Protein AF-K0TJL8-F1 (afdb_monomer_lite)

Structure (mmCIF, N/CA/C/O backbone):
data_AF-K0TJL8-F1
#
_entry.id   AF-K0TJL8-F1
#
loop_
_atom_site.group_PDB
_atom_site.id
_atom_site.type_symbol
_atom_site.label_atom_id
_atom_site.label_alt_id
_atom_site.label_comp_id
_atom_site.label_asym_id
_atom_site.label_entity_id
_atom_site.label_seq_id
_atom_site.pdbx_PDB_ins_code
_atom_site.Cartn_x
_atom_site.Cartn_y
_atom_site.Cartn_z
_atom_site.occupancy
_atom_site.B_iso_or_equiv
_atom_site.auth_seq_id
_atom_site.auth_comp_id
_atom_site.auth_asym_id
_atom_site.auth_atom_id
_atom_site.pdbx_PDB_model_num
ATOM 1 N N . MET A 1 1 ? -0.571 18.784 -0.085 1.00 26.06 1 MET A N 1
ATOM 2 C CA . MET A 1 1 ? -1.487 18.812 -1.242 1.00 26.06 1 MET A CA 1
ATOM 3 C C . MET A 1 1 ? -1.120 17.593 -2.085 1.00 26.06 1 MET A C 1
ATOM 5 O O . MET A 1 1 ? -0.001 17.581 -2.571 1.00 26.06 1 MET A O 1
ATOM 9 N N . LEU A 1 2 ? -1.950 16.537 -2.166 1.00 28.50 2 LEU A N 1
ATOM 10 C CA . LEU A 1 2 ? -1.526 15.251 -2.768 1.00 28.50 2 LEU A CA 1
ATOM 11 C C . LEU A 1 2 ? -1.841 13.982 -1.878 1.00 28.50 2 LEU A C 1
ATOM 13 O O . LEU A 1 2 ? -1.331 13.996 -0.770 1.00 28.50 2 LEU A O 1
ATOM 17 N N . SER A 1 3 ? -2.628 12.934 -2.185 1.00 27.84 3 SER A N 1
ATOM 18 C CA . SER A 1 3 ? -3.089 11.893 -1.216 1.00 27.84 3 SER A CA 1
ATOM 19 C C . SER A 1 3 ? -2.152 10.722 -1.210 1.00 27.84 3 SER A C 1
ATOM 21 O O . SER A 1 3 ? -2.031 10.076 -2.246 1.00 27.84 3 SER A O 1
ATOM 23 N N . LEU A 1 4 ? -1.598 10.445 -0.028 1.00 35.41 4 LEU A N 1
ATOM 24 C CA . LEU A 1 4 ? -0.792 9.297 0.408 1.00 35.41 4 LEU A CA 1
ATOM 25 C C . LEU A 1 4 ? 0.414 8.883 -0.452 1.00 35.41 4 LEU A C 1
ATOM 27 O O . LEU A 1 4 ? 1.429 8.489 0.099 1.00 35.41 4 LEU A O 1
ATOM 31 N N . LEU A 1 5 ? 0.342 9.003 -1.771 1.00 39.38 5 LEU A N 1
ATOM 32 C CA . LEU A 1 5 ? 1.359 8.581 -2.727 1.00 39.38 5 LEU A CA 1
ATOM 33 C C . LEU A 1 5 ? 1.789 9.682 -3.694 1.00 39.38 5 LEU A C 1
ATOM 35 O O . LEU A 1 5 ? 2.861 9.600 -4.271 1.00 39.38 5 LEU A O 1
ATOM 39 N N . THR A 1 6 ? 1.052 10.784 -3.806 1.00 31.72 6 THR A N 1
ATOM 40 C CA . THR A 1 6 ? 1.445 11.877 -4.711 1.00 31.72 6 THR A CA 1
ATOM 41 C C . THR A 1 6 ? 2.469 12.865 -4.109 1.00 31.72 6 THR A C 1
ATOM 43 O O . THR A 1 6 ? 2.651 13.947 -4.657 1.00 31.72 6 THR A O 1
ATOM 46 N N . CYS A 1 7 ? 3.114 12.565 -2.970 1.00 30.48 7 CYS A N 1
ATOM 47 C CA . CYS A 1 7 ? 3.904 13.556 -2.216 1.00 30.48 7 CYS A CA 1
ATOM 48 C C . CYS A 1 7 ? 5.398 13.236 -1.993 1.00 30.48 7 CYS A C 1
ATOM 50 O O . CYS A 1 7 ? 6.014 13.932 -1.191 1.00 30.48 7 CYS A O 1
ATOM 52 N N . PHE A 1 8 ? 6.014 12.267 -2.684 1.00 37.38 8 PHE A N 1
ATOM 53 C CA . PHE A 1 8 ? 7.429 11.931 -2.417 1.00 37.38 8 PHE A CA 1
ATOM 54 C C . PHE A 1 8 ? 8.467 12.201 -3.519 1.00 37.38 8 PHE A C 1
ATOM 56 O O . PHE A 1 8 ? 9.648 12.069 -3.226 1.00 37.38 8 PHE A O 1
ATOM 63 N N . TYR A 1 9 ? 8.118 12.683 -4.720 1.00 27.14 9 TYR A N 1
ATOM 64 C CA . TYR A 1 9 ? 9.137 12.875 -5.774 1.00 27.14 9 TYR A CA 1
ATOM 65 C C . TYR A 1 9 ? 8.929 14.126 -6.640 1.00 27.14 9 TYR A C 1
ATOM 67 O O . TYR A 1 9 ? 8.566 14.049 -7.809 1.00 27.14 9 TYR A O 1
ATOM 75 N N . CYS A 1 10 ? 9.176 15.323 -6.096 1.00 22.84 10 CYS A N 1
ATOM 76 C CA . CYS A 1 10 ? 9.314 16.508 -6.950 1.00 22.84 10 CYS A CA 1
ATOM 77 C C . CYS A 1 10 ? 10.320 17.526 -6.396 1.00 22.84 10 CYS A C 1
ATOM 79 O O . CYS A 1 10 ? 9.947 18.621 -5.980 1.00 22.84 10 CYS A O 1
ATOM 81 N N . ALA A 1 11 ? 11.610 17.171 -6.425 1.00 22.92 11 ALA A N 1
ATOM 82 C CA . ALA A 1 11 ? 12.711 18.134 -6.355 1.00 22.92 11 ALA A CA 1
ATOM 83 C C . ALA A 1 11 ? 14.026 17.581 -6.955 1.00 22.92 11 ALA A C 1
ATOM 85 O O . ALA A 1 11 ? 14.939 17.282 -6.198 1.00 22.92 11 ALA A O 1
ATOM 86 N N . ALA A 1 12 ? 14.140 17.473 -8.292 1.00 22.03 12 ALA A N 1
ATOM 87 C CA . ALA A 1 12 ? 15.389 17.725 -9.051 1.00 22.03 12 ALA A CA 1
ATOM 88 C C . ALA A 1 12 ? 15.242 17.529 -10.589 1.00 22.03 12 ALA A C 1
ATOM 90 O O . ALA A 1 12 ? 15.310 16.426 -11.107 1.00 22.03 12 ALA A O 1
ATOM 91 N N . THR A 1 13 ? 15.117 18.659 -11.304 1.00 24.25 13 THR A N 1
ATOM 92 C CA . THR A 1 13 ? 15.698 19.005 -12.636 1.00 24.25 13 THR A CA 1
ATOM 93 C C . THR A 1 13 ? 15.331 18.287 -13.969 1.00 24.25 13 THR A C 1
ATOM 95 O O . THR A 1 13 ? 15.854 17.229 -14.270 1.00 24.25 13 THR A O 1
ATOM 98 N N . ARG A 1 14 ? 14.569 19.034 -14.809 1.00 22.25 14 ARG A N 1
ATOM 99 C CA . ARG A 1 14 ? 14.578 19.346 -16.287 1.00 22.25 14 ARG A CA 1
ATOM 100 C C . ARG A 1 14 ? 14.849 18.294 -17.426 1.00 22.25 14 ARG A C 1
ATOM 102 O O . ARG A 1 14 ? 15.637 17.384 -17.238 1.00 22.25 14 ARG A O 1
ATOM 109 N N . PRO A 1 15 ? 14.266 18.489 -18.652 1.00 27.30 15 PRO A N 1
ATOM 110 C CA . PRO A 1 15 ? 14.104 17.492 -19.752 1.00 27.30 15 PRO A CA 1
ATOM 111 C C . PRO A 1 15 ? 15.075 17.714 -20.954 1.00 27.30 15 PRO A C 1
ATOM 113 O O . PRO A 1 15 ? 15.868 18.656 -20.879 1.00 27.30 15 PRO A O 1
ATOM 116 N N . PRO A 1 16 ? 14.905 17.104 -22.162 1.00 47.97 16 PRO A N 1
ATOM 117 C CA . PRO A 1 16 ? 14.586 15.722 -22.599 1.00 47.97 16 PRO A CA 1
ATOM 118 C C . PRO A 1 16 ? 15.678 15.152 -23.569 1.00 47.97 16 PRO A C 1
ATOM 120 O O . PRO A 1 16 ? 16.647 15.845 -23.867 1.00 47.97 16 PRO A O 1
ATOM 123 N N . THR A 1 17 ? 15.525 13.940 -24.139 1.00 24.17 17 THR A N 1
ATOM 124 C CA . THR A 1 17 ? 15.457 13.667 -25.612 1.00 24.17 17 THR A CA 1
ATOM 125 C C . THR A 1 17 ? 15.707 12.197 -26.011 1.00 24.17 17 THR A C 1
ATOM 127 O O . THR A 1 17 ? 16.629 11.552 -25.535 1.00 24.17 17 THR A O 1
ATOM 130 N N . SER A 1 18 ? 14.948 11.772 -27.034 1.00 22.97 18 SER A N 1
ATOM 131 C CA . SER A 1 18 ? 15.229 10.700 -28.009 1.00 22.97 18 SER A CA 1
ATOM 132 C C . SER A 1 18 ? 14.871 9.247 -27.664 1.00 22.97 18 SER A C 1
ATOM 134 O O . SER A 1 18 ? 15.664 8.485 -27.128 1.00 22.97 18 SER A O 1
ATOM 136 N N . THR A 1 19 ? 13.713 8.860 -28.202 1.00 35.38 19 THR A N 1
ATOM 137 C CA . THR A 1 19 ? 13.281 7.537 -28.673 1.00 35.38 19 THR A CA 1
ATOM 138 C C . THR A 1 19 ? 14.407 6.544 -28.971 1.00 35.38 19 THR A C 1
ATOM 140 O O . THR A 1 19 ? 15.220 6.789 -29.862 1.00 35.38 19 THR A O 1
ATOM 143 N N . THR A 1 20 ? 14.380 5.360 -28.354 1.00 23.12 20 THR A N 1
ATOM 144 C CA . THR A 1 20 ? 14.916 4.123 -28.951 1.00 23.12 20 THR A CA 1
ATOM 145 C C . THR A 1 20 ? 14.197 2.906 -28.363 1.00 23.12 20 THR A C 1
ATOM 147 O O . THR A 1 20 ? 14.301 2.634 -27.178 1.00 23.12 20 THR A O 1
ATOM 150 N N . CYS A 1 21 ? 13.493 2.139 -29.203 1.00 25.61 21 CYS A N 1
ATOM 151 C CA . CYS A 1 21 ? 12.959 0.826 -28.836 1.00 25.61 21 CYS A CA 1
ATOM 152 C C . CYS A 1 21 ? 14.089 -0.114 -28.388 1.00 25.61 21 CYS A C 1
ATOM 154 O O . CYS A 1 21 ? 15.027 -0.336 -29.158 1.00 25.61 21 CYS A O 1
ATOM 156 N N . ILE A 1 22 ? 13.978 -0.728 -27.204 1.00 25.25 22 ILE A N 1
ATOM 157 C CA . ILE A 1 22 ? 14.907 -1.776 -26.761 1.00 25.25 22 ILE A CA 1
ATOM 158 C C . ILE A 1 22 ? 14.141 -3.019 -26.297 1.00 25.25 22 ILE A C 1
ATOM 160 O O . ILE A 1 22 ? 13.261 -2.984 -25.445 1.00 25.25 22 ILE A O 1
ATOM 164 N N . THR A 1 23 ? 14.509 -4.144 -26.906 1.00 24.28 23 THR A N 1
ATOM 165 C CA . THR A 1 23 ? 14.067 -5.507 -26.610 1.00 24.28 23 THR A CA 1
ATOM 166 C C . THR A 1 23 ? 14.587 -5.973 -25.241 1.00 24.28 23 THR A C 1
ATOM 168 O O . THR A 1 23 ? 15.762 -5.788 -24.930 1.00 24.28 23 THR A O 1
ATOM 171 N N . VAL A 1 24 ? 13.736 -6.673 -24.480 1.00 27.64 24 VAL A N 1
ATOM 172 C CA . VAL A 1 24 ? 13.876 -7.161 -23.081 1.00 27.64 24 VAL A CA 1
ATOM 173 C C . VAL A 1 24 ? 15.120 -8.042 -22.788 1.00 27.64 24 VAL A C 1
ATOM 175 O O . VAL A 1 24 ? 15.349 -8.467 -21.663 1.00 27.64 24 VAL A O 1
ATOM 178 N N . SER A 1 25 ? 16.007 -8.297 -23.751 1.00 25.48 25 SER A N 1
ATOM 179 C CA . SER A 1 25 ? 17.193 -9.155 -23.569 1.00 25.48 25 SER A CA 1
ATOM 180 C C . SER A 1 25 ? 18.431 -8.456 -22.982 1.00 25.48 25 SER A C 1
ATOM 182 O O . SER A 1 25 ? 19.503 -9.060 -22.961 1.00 25.48 25 SER A O 1
ATOM 184 N N . ARG A 1 26 ? 18.334 -7.196 -22.531 1.00 29.25 26 ARG A N 1
ATOM 185 C CA . ARG A 1 26 ? 19.506 -6.398 -22.113 1.00 29.25 26 ARG A CA 1
ATOM 186 C C . ARG A 1 26 ? 19.634 -6.077 -20.626 1.00 29.25 26 ARG A C 1
ATOM 188 O O . ARG A 1 26 ? 20.678 -5.553 -20.261 1.00 29.25 26 ARG A O 1
ATOM 195 N N . VAL A 1 27 ? 18.677 -6.474 -19.784 1.00 37.91 27 VAL A N 1
ATOM 196 C CA . VAL A 1 27 ? 18.798 -6.313 -18.319 1.00 37.91 27 VAL A CA 1
ATOM 197 C C . VAL A 1 27 ? 19.994 -7.118 -17.774 1.00 37.91 27 VAL A C 1
ATOM 199 O O . VAL A 1 27 ? 20.662 -6.683 -16.848 1.00 37.91 27 VAL A O 1
ATOM 202 N N . PHE A 1 28 ? 20.378 -8.222 -18.434 1.00 38.50 28 PHE A N 1
ATOM 203 C CA . PHE A 1 28 ? 21.597 -8.979 -18.113 1.00 38.50 28 PHE A CA 1
ATOM 204 C C . PHE A 1 28 ? 22.303 -9.521 -19.374 1.00 38.50 28 PHE A C 1
ATOM 206 O O . PHE A 1 28 ? 22.291 -10.716 -19.665 1.00 38.50 28 PHE A O 1
ATOM 213 N N . GLY A 1 29 ? 22.942 -8.644 -20.157 1.00 25.53 29 GLY A N 1
ATOM 214 C CA . GLY A 1 29 ? 23.733 -9.019 -21.341 1.00 25.53 29 GLY A CA 1
ATOM 215 C C . GLY A 1 29 ? 25.213 -8.639 -21.223 1.00 25.53 29 GLY A C 1
ATOM 216 O O . GLY A 1 29 ? 25.561 -7.472 -21.363 1.00 25.53 29 GLY A O 1
ATOM 217 N N . ARG A 1 30 ? 26.087 -9.636 -21.006 1.00 41.84 30 ARG A N 1
ATOM 218 C CA . ARG A 1 30 ? 27.563 -9.549 -20.881 1.00 41.84 30 ARG A CA 1
ATOM 219 C C . ARG A 1 30 ? 28.225 -8.469 -21.766 1.00 41.84 30 ARG A C 1
ATOM 221 O O . ARG A 1 30 ? 28.364 -8.653 -22.974 1.00 41.84 30 ARG A O 1
ATOM 228 N N . GLY A 1 31 ? 28.770 -7.425 -21.136 1.00 28.05 31 GLY A N 1
ATOM 229 C CA . GLY A 1 31 ? 29.682 -6.438 -21.728 1.00 28.05 31 GLY A CA 1
ATOM 230 C C . GLY A 1 31 ? 30.922 -6.248 -20.847 1.00 28.05 31 GLY A C 1
ATOM 231 O O . GLY A 1 31 ? 30.816 -6.082 -19.639 1.00 28.05 31 GLY A O 1
ATOM 232 N N . ARG A 1 32 ? 32.114 -6.359 -21.440 1.00 36.69 32 ARG A N 1
ATOM 233 C CA . ARG A 1 32 ? 33.419 -6.444 -20.763 1.00 36.69 32 ARG A CA 1
ATOM 234 C C . ARG A 1 32 ? 33.824 -5.156 -20.024 1.00 36.69 32 ARG A C 1
ATOM 236 O O . ARG A 1 32 ? 33.793 -4.079 -20.601 1.00 36.69 32 ARG A O 1
ATOM 243 N N . ASN A 1 33 ? 34.362 -5.359 -18.818 1.00 39.44 33 ASN A N 1
ATOM 244 C CA . ASN A 1 33 ? 35.396 -4.585 -18.116 1.00 39.44 33 ASN A CA 1
ATOM 245 C C . ASN A 1 33 ? 35.264 -3.055 -18.072 1.00 39.44 33 ASN A C 1
ATOM 247 O O . ASN A 1 33 ? 35.920 -2.360 -18.842 1.00 39.44 33 ASN A O 1
ATOM 251 N N . ARG A 1 34 ? 34.612 -2.555 -17.017 1.00 31.22 34 ARG A N 1
ATOM 252 C CA . ARG A 1 34 ? 35.197 -1.589 -16.066 1.00 31.22 34 ARG A CA 1
ATOM 253 C C . ARG A 1 34 ? 34.553 -1.833 -14.703 1.00 31.22 34 ARG A C 1
ATOM 255 O O . ARG A 1 34 ? 33.351 -1.671 -14.548 1.00 31.22 34 ARG A O 1
ATOM 262 N N . ALA A 1 35 ? 35.354 -2.308 -13.754 1.00 28.06 35 ALA A N 1
ATOM 263 C CA . ALA A 1 35 ? 34.912 -2.579 -12.395 1.00 28.06 35 ALA A CA 1
ATOM 264 C C . ALA A 1 35 ? 34.489 -1.270 -11.704 1.00 28.06 35 ALA A C 1
ATOM 266 O O . ALA A 1 35 ? 35.297 -0.336 -11.684 1.00 28.06 35 ALA A O 1
ATOM 267 N N . PRO A 1 36 ? 33.287 -1.182 -11.111 1.00 31.91 36 PRO A N 1
ATOM 268 C CA . PRO A 1 36 ? 33.042 -0.196 -10.076 1.00 31.91 36 PRO A CA 1
ATOM 269 C C . PRO A 1 36 ? 33.802 -0.625 -8.816 1.00 31.91 36 PRO A C 1
ATOM 271 O O . PRO A 1 36 ? 33.860 -1.804 -8.455 1.00 31.91 36 PRO A O 1
ATOM 274 N N . ALA A 1 37 ? 34.458 0.342 -8.186 1.00 36.06 37 ALA A N 1
ATOM 275 C CA . ALA A 1 37 ? 35.228 0.139 -6.975 1.00 36.06 37 ALA A CA 1
ATOM 276 C C . ALA A 1 37 ? 34.316 -0.332 -5.831 1.00 36.06 37 ALA A C 1
ATOM 278 O O . ALA A 1 37 ? 33.361 0.346 -5.471 1.00 36.06 37 ALA A O 1
ATOM 279 N N . SER A 1 38 ? 34.649 -1.497 -5.270 1.00 43.31 38 SER A N 1
ATOM 280 C CA . SER A 1 38 ? 34.366 -1.905 -3.888 1.00 43.31 38 SER A CA 1
ATOM 281 C C . SER A 1 38 ? 32.984 -1.541 -3.319 1.00 43.31 38 SER A C 1
ATOM 283 O O . SER A 1 38 ? 32.889 -0.795 -2.349 1.00 43.31 38 SER A O 1
ATOM 285 N N . GLY A 1 39 ? 31.929 -2.152 -3.853 1.00 32.00 39 GLY A N 1
ATOM 286 C CA . GLY A 1 39 ? 30.696 -2.426 -3.116 1.00 32.00 39 GLY A CA 1
ATOM 287 C C . GLY A 1 39 ? 30.537 -3.939 -3.041 1.00 32.00 39 GLY A C 1
ATOM 288 O O . GLY A 1 39 ? 30.376 -4.595 -4.066 1.00 32.00 39 GLY A O 1
ATOM 289 N N . ARG A 1 40 ? 30.701 -4.528 -1.855 1.00 32.88 40 ARG A N 1
ATOM 290 C CA . ARG A 1 40 ? 30.494 -5.966 -1.649 1.00 32.88 40 ARG A CA 1
ATOM 291 C C . ARG A 1 40 ? 29.012 -6.267 -1.886 1.00 32.88 40 ARG A C 1
ATOM 293 O O . ARG A 1 40 ? 28.209 -5.940 -1.025 1.00 32.88 40 ARG A O 1
ATOM 300 N N . PHE A 1 41 ? 28.670 -6.927 -2.990 1.00 39.06 41 PHE A N 1
ATOM 301 C CA . PHE A 1 41 ? 27.431 -7.702 -3.078 1.00 39.06 41 PHE A CA 1
ATOM 302 C C . PHE A 1 41 ? 27.553 -8.834 -2.054 1.00 39.06 41 PHE A C 1
ATOM 304 O O . PHE A 1 41 ? 28.270 -9.816 -2.263 1.00 39.06 41 PHE A O 1
ATOM 311 N N . THR A 1 42 ? 27.005 -8.610 -0.863 1.00 40.38 42 THR A N 1
ATOM 312 C CA . THR A 1 42 ? 27.082 -9.553 0.249 1.00 40.38 42 THR A CA 1
ATOM 313 C C . THR A 1 42 ? 26.251 -10.796 -0.049 1.00 40.38 42 THR A C 1
ATOM 315 O O . THR A 1 42 ? 25.219 -10.730 -0.704 1.00 40.38 42 THR A O 1
ATOM 318 N N . ALA A 1 43 ? 26.769 -11.937 0.407 1.00 39.50 43 ALA A N 1
ATOM 319 C CA . ALA A 1 43 ? 26.250 -13.286 0.224 1.00 39.50 43 ALA A CA 1
ATOM 320 C C . ALA A 1 43 ? 24.720 -13.400 0.331 1.00 39.50 43 ALA A C 1
ATOM 322 O O . ALA A 1 43 ? 24.140 -12.755 1.199 1.00 39.50 43 ALA A O 1
ATOM 323 N N . ARG A 1 44 ? 24.127 -14.285 -0.496 1.00 45.19 44 ARG A N 1
ATOM 324 C CA . ARG A 1 44 ? 22.732 -14.772 -0.430 1.00 45.19 44 ARG A CA 1
ATOM 325 C C . ARG A 1 44 ? 22.191 -14.682 0.997 1.00 45.19 44 ARG A C 1
ATOM 327 O O . ARG A 1 44 ? 22.487 -15.543 1.830 1.00 45.19 44 ARG A O 1
ATOM 334 N N . ARG A 1 45 ? 21.442 -13.620 1.283 1.00 51.88 45 ARG A N 1
ATOM 335 C CA . ARG A 1 45 ? 20.765 -13.447 2.560 1.00 51.88 45 ARG A CA 1
ATOM 336 C C . ARG A 1 45 ? 19.575 -14.390 2.490 1.00 51.88 45 ARG A C 1
ATOM 338 O O . ARG A 1 45 ? 18.651 -14.172 1.725 1.00 51.88 45 ARG A O 1
ATOM 345 N N . GLN A 1 46 ? 19.671 -15.521 3.178 1.00 52.00 46 GLN A N 1
ATOM 346 C CA . GLN A 1 46 ? 18.587 -16.492 3.217 1.00 52.00 46 GLN A CA 1
ATOM 347 C C . GLN A 1 46 ? 17.510 -15.900 4.124 1.00 52.00 46 GLN A C 1
ATOM 349 O O . GLN A 1 46 ? 17.611 -15.980 5.351 1.00 52.00 46 GLN A O 1
ATOM 354 N N . TYR A 1 47 ? 16.542 -15.202 3.537 1.00 54.19 47 TYR A N 1
ATOM 355 C CA . TYR A 1 47 ? 15.416 -14.705 4.305 1.00 54.19 47 TYR A CA 1
ATOM 356 C C . TYR A 1 47 ? 14.595 -15.884 4.836 1.00 54.19 47 TYR A C 1
ATOM 358 O O . TYR A 1 47 ? 14.654 -17.004 4.322 1.00 54.19 47 TYR A O 1
ATOM 366 N N . ARG A 1 48 ? 13.909 -15.667 5.961 1.00 57.62 48 ARG A N 1
ATOM 367 C CA . ARG A 1 48 ? 13.161 -16.720 6.649 1.00 57.62 48 ARG A CA 1
ATOM 368 C C . ARG A 1 48 ? 12.052 -17.210 5.718 1.00 57.62 48 ARG A C 1
ATOM 370 O O . ARG A 1 48 ? 11.082 -16.486 5.530 1.00 57.62 48 ARG A O 1
ATOM 377 N N . LEU A 1 49 ? 12.192 -18.437 5.210 1.00 60.47 49 LEU A N 1
ATOM 378 C CA . LEU A 1 49 ? 11.141 -19.102 4.443 1.00 60.47 49 LEU A CA 1
ATOM 379 C C . LEU A 1 49 ? 9.846 -19.066 5.252 1.00 60.47 49 LEU A C 1
ATOM 381 O O . LEU A 1 49 ? 9.800 -19.553 6.391 1.00 60.47 49 LEU A O 1
ATOM 385 N N . LEU A 1 50 ? 8.811 -18.456 4.691 1.00 66.19 50 LEU A N 1
ATOM 386 C CA . LEU A 1 50 ? 7.497 -18.485 5.309 1.00 66.19 50 LEU A CA 1
ATOM 387 C C . LEU A 1 50 ? 6.921 -19.888 5.124 1.00 66.19 50 LEU A C 1
ATOM 389 O O . LEU A 1 50 ? 7.060 -20.508 4.077 1.00 66.19 50 LEU A O 1
ATOM 393 N N . SER A 1 51 ? 6.233 -20.409 6.139 1.00 76.31 51 SER A N 1
ATOM 394 C CA . SER A 1 51 ? 5.525 -21.691 6.019 1.00 76.31 51 SER A CA 1
ATOM 395 C C . SER A 1 51 ? 4.239 -21.601 5.188 1.00 76.31 51 SER A C 1
ATOM 397 O O . SER A 1 51 ? 3.517 -22.591 5.097 1.00 76.31 51 SER A O 1
ATOM 399 N N . LYS A 1 52 ? 3.933 -20.423 4.630 1.00 85.75 52 LYS A N 1
ATOM 400 C CA . LYS A 1 52 ? 2.706 -20.133 3.888 1.00 85.75 52 LYS A CA 1
ATOM 401 C C . LYS A 1 52 ? 2.926 -20.321 2.394 1.00 85.75 52 LYS A C 1
ATOM 403 O O . LYS A 1 52 ? 3.976 -19.977 1.864 1.00 85.75 52 LYS A O 1
ATOM 408 N N . THR A 1 53 ? 1.909 -20.833 1.724 1.00 90.75 53 THR A N 1
ATOM 409 C CA . THR A 1 53 ? 1.831 -20.900 0.265 1.00 90.75 53 THR A CA 1
ATOM 410 C C . THR A 1 53 ? 1.559 -19.522 -0.341 1.00 90.75 53 THR A C 1
ATOM 412 O O . THR A 1 53 ? 0.995 -18.647 0.317 1.00 90.75 53 THR A O 1
ATOM 415 N N . ASP A 1 54 ? 1.886 -19.341 -1.624 1.00 91.62 54 ASP A N 1
ATOM 416 C CA . ASP A 1 54 ? 1.570 -18.104 -2.355 1.00 91.62 54 ASP A CA 1
ATOM 417 C C . ASP A 1 54 ? 0.080 -17.745 -2.275 1.00 91.62 54 ASP A C 1
ATOM 419 O O . ASP A 1 54 ? -0.263 -16.580 -2.098 1.00 91.62 54 ASP A O 1
ATOM 423 N N . GLN A 1 55 ? -0.804 -18.749 -2.355 1.00 92.31 55 GLN A N 1
ATOM 424 C CA . GLN A 1 55 ? -2.250 -18.539 -2.283 1.00 92.31 55 GLN A CA 1
ATOM 425 C C . GLN A 1 55 ? -2.677 -17.998 -0.914 1.00 92.31 55 GLN A C 1
ATOM 427 O O . GLN A 1 55 ? -3.482 -17.077 -0.847 1.00 92.31 55 GLN A O 1
ATOM 432 N N . GLU A 1 56 ? -2.117 -18.524 0.180 1.00 93.88 56 GLU A N 1
ATOM 433 C CA . GLU A 1 56 ? -2.414 -18.019 1.527 1.00 93.88 56 GLU A CA 1
ATOM 434 C C . GLU A 1 56 ? -1.946 -16.568 1.696 1.00 93.88 56 GLU A C 1
ATOM 436 O O . GLU A 1 56 ? -2.640 -15.756 2.304 1.00 93.88 56 GLU A O 1
ATOM 441 N N . ILE A 1 57 ? -0.789 -16.218 1.130 1.00 94.44 57 ILE A N 1
ATOM 442 C CA . ILE A 1 57 ? -0.234 -14.859 1.188 1.00 94.44 57 ILE A CA 1
ATOM 443 C C . ILE A 1 57 ? -1.071 -13.887 0.349 1.00 94.44 57 ILE A C 1
ATOM 445 O O . ILE A 1 57 ? -1.319 -12.753 0.772 1.00 94.44 57 ILE A O 1
ATOM 449 N N . GLU A 1 58 ? -1.535 -14.324 -0.821 1.00 94.56 58 GLU A N 1
ATOM 450 C CA . GLU A 1 58 ? -2.458 -13.565 -1.660 1.00 94.56 58 GLU A CA 1
ATOM 451 C C . GLU A 1 58 ? -3.792 -13.321 -0.944 1.00 94.56 58 GLU A C 1
ATOM 453 O O . GLU A 1 58 ? -4.232 -12.172 -0.844 1.00 94.56 58 GLU A O 1
ATOM 458 N N . ASP A 1 59 ? -4.395 -14.369 -0.381 1.00 94.44 59 ASP A N 1
ATOM 459 C CA . ASP A 1 59 ? -5.670 -14.292 0.333 1.00 94.44 59 ASP A CA 1
ATOM 460 C C . ASP A 1 59 ? -5.571 -13.363 1.552 1.00 94.44 59 ASP A C 1
ATOM 462 O O . ASP A 1 59 ? -6.440 -12.512 1.763 1.00 94.44 59 ASP A O 1
ATOM 466 N N . GLU A 1 60 ? -4.486 -13.458 2.328 1.00 94.44 60 GLU A N 1
ATOM 467 C CA . GLU A 1 60 ? -4.227 -12.558 3.454 1.00 94.44 60 GLU A CA 1
ATOM 468 C C . GLU A 1 60 ? -4.034 -11.109 3.004 1.00 94.44 60 GLU A C 1
ATOM 470 O O . GLU A 1 60 ? -4.580 -10.192 3.623 1.00 94.44 60 GLU A O 1
ATOM 475 N N . SER A 1 61 ? -3.313 -10.888 1.904 1.00 94.44 61 SER A N 1
ATOM 476 C CA . SER A 1 61 ? -3.099 -9.551 1.343 1.00 94.44 61 SER A CA 1
ATOM 477 C C . SER A 1 61 ? -4.416 -8.934 0.865 1.00 94.44 61 SER A C 1
ATOM 479 O O . SER A 1 61 ? -4.722 -7.784 1.189 1.00 94.44 61 SER A O 1
ATOM 481 N N . LEU A 1 62 ? -5.252 -9.702 0.161 1.00 92.81 62 LEU A N 1
ATOM 482 C CA . LEU A 1 62 ? -6.578 -9.266 -0.284 1.00 92.81 62 LEU A CA 1
ATOM 483 C C . LEU A 1 62 ? -7.518 -8.990 0.891 1.00 92.81 62 LEU A C 1
ATOM 485 O O . LEU A 1 62 ? -8.258 -7.998 0.884 1.00 92.81 62 LEU A O 1
ATOM 489 N N . GLN A 1 63 ? -7.492 -9.847 1.909 1.00 93.38 63 GLN A N 1
ATOM 490 C CA . GLN A 1 63 ? -8.301 -9.688 3.108 1.00 93.38 63 GLN A CA 1
ATOM 491 C C . GLN A 1 63 ? -7.861 -8.461 3.917 1.00 93.38 63 GLN A C 1
ATOM 493 O O . GLN A 1 63 ? -8.717 -7.713 4.401 1.00 93.38 63 GLN A O 1
ATOM 498 N N . TRP A 1 64 ? -6.556 -8.192 3.996 1.00 94.44 64 TRP A N 1
ATOM 499 C CA . TRP A 1 64 ? -6.009 -6.976 4.591 1.00 94.44 64 TRP A CA 1
ATOM 500 C C . TRP A 1 64 ? -6.439 -5.723 3.815 1.00 94.44 64 TRP A C 1
ATOM 502 O O . TRP A 1 64 ? -6.983 -4.796 4.415 1.00 94.44 64 TRP A O 1
ATOM 512 N N . ILE A 1 65 ? -6.322 -5.710 2.480 1.00 90.88 65 ILE A N 1
ATOM 513 C CA . ILE A 1 65 ? -6.802 -4.593 1.641 1.00 90.88 65 ILE A CA 1
ATOM 514 C C . ILE A 1 65 ? -8.299 -4.343 1.882 1.00 90.88 65 ILE A C 1
ATOM 516 O O . ILE A 1 65 ? -8.738 -3.202 2.034 1.00 90.88 65 ILE A O 1
ATOM 520 N N . LYS A 1 66 ? -9.104 -5.406 1.955 1.00 90.75 66 LYS A N 1
ATOM 521 C CA . LYS A 1 66 ? -10.546 -5.308 2.205 1.00 90.75 66 LYS A CA 1
ATOM 522 C C . LYS A 1 66 ? -10.859 -4.741 3.592 1.0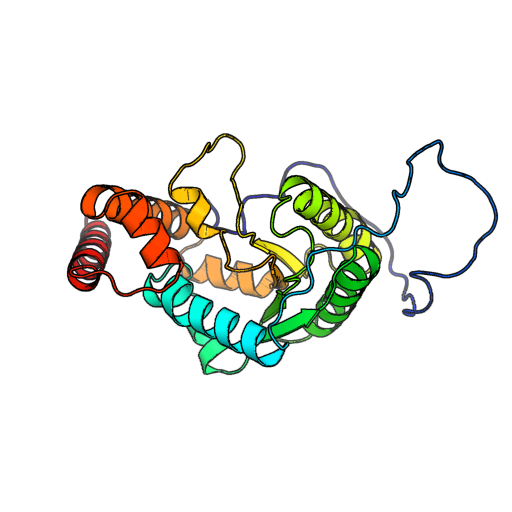0 90.75 66 LYS A C 1
ATOM 524 O O . LYS A 1 66 ? -11.667 -3.821 3.697 1.00 90.75 66 LYS A O 1
ATOM 529 N N . ASN A 1 67 ? -10.260 -5.290 4.644 1.00 90.75 67 ASN A N 1
ATOM 530 C CA . ASN A 1 67 ? -10.599 -4.929 6.020 1.00 90.75 67 ASN A CA 1
ATOM 531 C C . ASN A 1 67 ? -9.992 -3.595 6.444 1.00 90.75 67 ASN A C 1
ATOM 533 O O . ASN A 1 67 ? -10.629 -2.840 7.172 1.00 90.75 67 ASN A O 1
ATOM 537 N N . VAL A 1 68 ? -8.776 -3.308 5.987 1.00 90.31 68 VAL A N 1
ATOM 538 C CA . VAL A 1 68 ? -7.992 -2.179 6.479 1.00 90.31 68 VAL A CA 1
ATOM 539 C C . VAL A 1 68 ? -8.092 -1.010 5.516 1.00 90.31 68 VAL A C 1
ATOM 541 O O . VAL A 1 68 ? -8.650 0.030 5.859 1.00 90.31 68 VAL A O 1
ATOM 544 N N . VAL A 1 69 ? -7.627 -1.188 4.278 1.00 89.00 69 VAL A N 1
ATOM 545 C CA . VAL A 1 69 ? -7.588 -0.094 3.298 1.00 89.00 69 VAL A CA 1
ATOM 546 C C . VAL A 1 69 ? -9.000 0.364 2.931 1.00 89.00 69 VAL A C 1
ATOM 548 O O . VAL A 1 69 ? -9.293 1.558 2.986 1.00 89.00 69 VAL A O 1
ATOM 551 N N . ILE A 1 70 ? -9.890 -0.574 2.599 1.00 86.44 70 ILE A N 1
ATOM 552 C CA . ILE A 1 70 ? -11.280 -0.270 2.232 1.00 86.44 70 ILE A CA 1
ATOM 553 C C . ILE A 1 70 ? -12.146 -0.085 3.484 1.00 86.44 70 ILE A C 1
ATOM 555 O O . ILE A 1 70 ? -12.902 0.882 3.559 1.00 86.44 70 ILE A O 1
ATOM 559 N N . GLY A 1 71 ? -12.026 -0.962 4.486 1.00 87.38 71 GLY A N 1
ATOM 560 C CA . GLY A 1 71 ? -12.862 -0.917 5.693 1.00 87.38 71 GLY A CA 1
ATOM 561 C C . GLY A 1 71 ? -12.713 0.367 6.518 1.00 87.38 71 GLY A C 1
ATOM 562 O O . GLY A 1 71 ? -13.720 0.923 6.957 1.00 87.38 71 GLY A O 1
ATOM 563 N N . TYR A 1 72 ? -11.493 0.902 6.652 1.00 86.69 72 TYR A N 1
ATOM 564 C CA . TYR A 1 72 ? -11.237 2.207 7.287 1.00 86.69 72 TYR A CA 1
ATOM 565 C C . TYR A 1 72 ? -11.250 3.384 6.297 1.00 86.69 72 TYR A C 1
ATOM 567 O O . TYR A 1 72 ? -10.954 4.527 6.670 1.00 86.69 72 TYR A O 1
ATOM 575 N N . ASN A 1 73 ? -11.603 3.123 5.033 1.00 84.75 73 ASN A N 1
ATOM 576 C CA . ASN A 1 73 ? -11.621 4.096 3.943 1.00 84.75 73 ASN A CA 1
ATOM 577 C C . ASN A 1 73 ? -10.287 4.855 3.782 1.00 84.75 73 ASN A C 1
ATOM 579 O O . ASN A 1 73 ? -10.275 6.048 3.485 1.00 84.75 73 ASN A O 1
ATOM 583 N N . LEU A 1 74 ? -9.151 4.190 4.027 1.00 84.50 74 LEU A N 1
ATOM 584 C CA . LEU A 1 74 ? -7.821 4.807 3.923 1.00 84.50 74 LEU A CA 1
ATOM 585 C C . LEU A 1 74 ? -7.508 5.227 2.484 1.00 84.50 74 LEU A C 1
ATOM 587 O O . LEU A 1 74 ? -6.848 6.241 2.269 1.00 84.50 74 LEU A O 1
ATOM 591 N N . CYS A 1 75 ? -8.016 4.483 1.500 1.00 82.62 75 CYS A N 1
ATOM 592 C CA . CYS A 1 75 ? -7.950 4.867 0.097 1.00 82.62 75 CYS A CA 1
ATOM 593 C C . CYS A 1 75 ? -9.355 4.834 -0.527 1.00 82.62 75 CYS A C 1
ATOM 595 O O . CYS A 1 75 ? -9.897 3.743 -0.730 1.00 82.62 75 CYS A O 1
ATOM 597 N N . PRO A 1 76 ? -9.933 5.992 -0.905 1.00 72.75 76 PRO A N 1
ATOM 598 C CA . PRO A 1 76 ? -11.270 6.049 -1.505 1.00 72.75 76 PRO A CA 1
ATOM 599 C C . PRO A 1 76 ? -11.331 5.412 -2.905 1.00 72.75 76 PRO A C 1
ATOM 601 O O . PRO A 1 76 ? -12.411 5.190 -3.448 1.00 72.75 76 PRO A O 1
ATOM 604 N N . PHE A 1 77 ? -10.179 5.092 -3.500 1.00 78.75 77 PHE A N 1
ATOM 605 C CA . PHE A 1 77 ? -10.079 4.516 -4.841 1.00 78.75 77 PHE A CA 1
ATOM 606 C C . PHE A 1 77 ? -9.854 3.008 -4.847 1.00 78.75 77 PHE A C 1
ATOM 608 O O . PHE A 1 77 ? -9.933 2.405 -5.910 1.00 78.75 77 PHE A O 1
ATOM 615 N N . ALA A 1 78 ? -9.606 2.380 -3.694 1.00 78.81 78 ALA A N 1
ATOM 616 C CA . ALA A 1 78 ? -9.283 0.955 -3.625 1.00 78.81 78 ALA A CA 1
ATOM 617 C C . ALA A 1 78 ? -10.497 0.043 -3.890 1.00 78.81 78 ALA A C 1
ATOM 619 O O . ALA A 1 78 ? -10.345 -1.087 -4.355 1.00 78.81 78 ALA A O 1
ATOM 620 N N . GLU A 1 79 ? -11.718 0.515 -3.616 1.00 77.81 79 GLU A N 1
ATOM 621 C CA . GLU A 1 79 ? -12.912 -0.330 -3.706 1.00 77.81 79 GLU A CA 1
ATOM 622 C C . GLU A 1 79 ? -13.286 -0.691 -5.150 1.00 77.81 79 GLU A C 1
ATOM 624 O O . GLU A 1 79 ? -13.635 -1.842 -5.429 1.00 77.81 79 GLU A O 1
ATOM 629 N N . LYS A 1 80 ? -13.205 0.275 -6.072 1.00 76.62 80 LYS A N 1
ATOM 630 C CA . LYS A 1 80 ? -13.633 0.087 -7.462 1.00 76.62 80 LYS A CA 1
ATOM 631 C C . LYS A 1 80 ? -12.764 -0.940 -8.209 1.00 76.62 80 LYS A C 1
ATOM 633 O O . LYS A 1 80 ? -13.342 -1.914 -8.694 1.00 76.62 80 LYS A O 1
ATOM 638 N N . PRO A 1 81 ? -11.421 -0.818 -8.257 1.00 76.31 81 PRO A N 1
ATOM 639 C CA . PRO A 1 81 ? -10.572 -1.804 -8.920 1.00 76.31 81 PRO A CA 1
ATOM 640 C C . PRO A 1 81 ? -10.763 -3.209 -8.352 1.00 76.31 81 PRO A C 1
ATOM 642 O O . PRO A 1 81 ? -10.825 -4.167 -9.113 1.00 76.31 81 PRO A O 1
ATOM 645 N N . ARG A 1 82 ? -10.953 -3.340 -7.032 1.00 79.06 82 ARG A N 1
ATOM 646 C CA . ARG A 1 82 ? -11.218 -4.638 -6.400 1.00 79.06 82 ARG A CA 1
ATOM 647 C C . ARG A 1 82 ? -12.538 -5.260 -6.866 1.00 79.06 82 ARG A C 1
ATOM 649 O O . ARG A 1 82 ? -12.568 -6.447 -7.168 1.00 79.06 82 ARG A O 1
ATOM 656 N N . LYS A 1 83 ? -13.633 -4.488 -6.918 1.00 79.50 83 LYS A N 1
ATOM 657 C CA . LYS A 1 83 ? -14.948 -4.986 -7.377 1.00 79.50 83 LYS A CA 1
ATOM 658 C C . LYS A 1 83 ? -14.952 -5.357 -8.860 1.00 79.50 83 LYS A C 1
ATOM 660 O O . LYS A 1 83 ? -15.658 -6.279 -9.246 1.00 79.50 83 LYS A O 1
ATOM 665 N N . GLU A 1 84 ? -14.178 -4.641 -9.668 1.00 83.69 84 GLU A N 1
ATOM 666 C CA . GLU A 1 84 ? -14.096 -4.842 -11.119 1.00 83.69 84 GLU A CA 1
ATOM 667 C C . GLU A 1 84 ? -13.050 -5.894 -11.534 1.00 83.69 84 GLU A C 1
ATOM 669 O O . GLU A 1 84 ? -12.883 -6.134 -12.725 1.00 83.69 84 GLU A O 1
ATOM 674 N N . GLY A 1 85 ? -12.342 -6.522 -10.584 1.00 80.38 85 GLY A N 1
ATOM 675 C CA . GLY A 1 85 ? -11.284 -7.497 -10.888 1.00 80.38 85 GLY A CA 1
ATOM 676 C C . GLY A 1 85 ? -10.014 -6.875 -11.486 1.00 80.38 85 GLY A C 1
ATOM 677 O O . GLY A 1 85 ? -9.209 -7.568 -12.095 1.00 80.38 85 GLY A O 1
ATOM 678 N N . ASN A 1 86 ? -9.828 -5.567 -11.305 1.00 85.81 86 ASN A N 1
ATOM 679 C CA . ASN A 1 86 ? -8.691 -4.779 -11.787 1.00 85.81 86 ASN A CA 1
ATOM 680 C C . ASN A 1 86 ? -7.590 -4.617 -10.717 1.00 85.81 86 ASN A C 1
ATOM 682 O O . ASN A 1 86 ? -6.781 -3.696 -10.809 1.00 85.81 86 ASN A O 1
ATOM 686 N N . LEU A 1 87 ? -7.579 -5.465 -9.685 1.00 87.25 87 LEU A N 1
ATOM 687 C CA . LEU A 1 87 ? -6.508 -5.584 -8.692 1.00 87.25 87 LEU A CA 1
ATOM 688 C C . LEU A 1 87 ? -5.851 -6.954 -8.871 1.00 87.25 87 LEU A C 1
ATOM 690 O O . LEU A 1 87 ? -6.520 -7.969 -8.708 1.00 87.25 87 LEU A O 1
ATOM 694 N N . SER A 1 88 ? -4.563 -6.974 -9.203 1.00 90.19 88 SER A N 1
ATOM 695 C CA . SER A 1 88 ? -3.755 -8.195 -9.300 1.00 90.19 88 SER A CA 1
ATOM 696 C C . SER A 1 88 ? -2.786 -8.278 -8.124 1.00 90.19 88 SER A C 1
ATOM 698 O O . SER A 1 88 ? -2.123 -7.290 -7.815 1.00 90.19 88 SER A O 1
ATOM 700 N N . ILE A 1 89 ? -2.684 -9.443 -7.488 1.00 91.50 89 ILE A N 1
ATOM 701 C CA . ILE A 1 89 ? -1.670 -9.733 -6.470 1.00 91.50 89 ILE A CA 1
ATOM 702 C C . ILE A 1 89 ? -0.675 -10.724 -7.063 1.00 91.50 89 ILE A C 1
ATOM 704 O O . ILE A 1 89 ? -1.060 -11.684 -7.724 1.00 91.50 89 ILE A O 1
ATOM 708 N N . VAL A 1 90 ? 0.613 -10.469 -6.861 1.00 91.75 90 VAL A N 1
ATOM 709 C CA . VAL A 1 90 ? 1.691 -11.336 -7.340 1.00 91.75 90 VAL A CA 1
ATOM 710 C C . VAL A 1 90 ? 2.632 -11.592 -6.180 1.00 91.75 90 VAL A C 1
ATOM 712 O O . VAL A 1 90 ? 3.262 -10.657 -5.703 1.00 91.75 90 VAL A O 1
ATOM 715 N N . VAL A 1 91 ? 2.740 -12.839 -5.725 1.00 90.44 91 VAL A N 1
ATOM 716 C CA . VAL A 1 91 ? 3.598 -13.206 -4.587 1.00 90.44 91 VAL A CA 1
ATOM 717 C C . VAL A 1 91 ? 4.921 -13.751 -5.099 1.00 90.44 91 VAL A C 1
ATOM 719 O O . VAL A 1 91 ? 4.951 -14.861 -5.622 1.00 90.44 91 VAL A O 1
ATOM 722 N N . ARG A 1 92 ? 6.013 -12.989 -5.016 1.00 87.88 92 ARG A N 1
ATOM 723 C CA . ARG A 1 92 ? 7.325 -13.409 -5.537 1.00 87.88 92 ARG A CA 1
ATOM 724 C C . ARG A 1 92 ? 8.476 -12.658 -4.878 1.00 87.88 92 ARG A C 1
ATOM 726 O O . ARG A 1 92 ? 8.342 -11.496 -4.513 1.00 87.88 92 ARG A O 1
ATOM 733 N N . GLY A 1 93 ? 9.633 -13.313 -4.902 1.00 82.81 93 GLY A N 1
ATOM 734 C CA . GLY A 1 93 ? 10.929 -12.699 -4.655 1.00 82.81 93 GLY A CA 1
ATOM 735 C C . GLY A 1 93 ? 11.358 -12.779 -3.197 1.00 82.81 93 GLY A C 1
ATOM 736 O O . GLY A 1 93 ? 10.661 -12.323 -2.292 1.00 82.81 93 GLY A O 1
ATOM 737 N N . ASP A 1 94 ? 12.534 -13.358 -3.005 1.00 85.19 94 ASP A N 1
ATOM 738 C CA . ASP A 1 94 ? 13.284 -13.417 -1.756 1.00 85.19 94 ASP A CA 1
ATOM 739 C C . ASP A 1 94 ? 14.655 -12.738 -1.901 1.00 85.19 94 ASP A C 1
ATOM 741 O O . ASP A 1 94 ? 15.380 -12.615 -0.929 1.00 85.19 94 ASP A O 1
ATOM 745 N N . ASP A 1 95 ? 15.024 -12.237 -3.080 1.00 90.06 95 ASP A N 1
ATOM 746 C CA . ASP A 1 95 ? 16.243 -11.458 -3.291 1.00 90.06 95 ASP A CA 1
ATOM 747 C C . ASP A 1 95 ? 16.011 -10.266 -4.229 1.00 90.06 95 ASP A C 1
ATOM 749 O O . ASP A 1 95 ? 14.967 -10.151 -4.879 1.00 90.06 95 ASP A O 1
ATOM 753 N N . ASP A 1 96 ? 16.997 -9.368 -4.279 1.00 92.56 96 ASP A N 1
ATOM 754 C CA . ASP A 1 96 ? 16.939 -8.131 -5.059 1.00 92.56 96 ASP A CA 1
ATOM 755 C C . ASP A 1 96 ? 16.633 -8.386 -6.542 1.00 92.56 96 ASP A C 1
ATOM 757 O O . ASP A 1 96 ? 15.832 -7.668 -7.139 1.00 92.56 96 ASP A O 1
ATOM 761 N N . GLU A 1 97 ? 17.256 -9.404 -7.147 1.00 91.88 97 GLU A N 1
ATOM 762 C CA . GLU A 1 97 ? 17.144 -9.687 -8.581 1.00 91.88 97 GLU A CA 1
ATOM 763 C C . GLU A 1 97 ? 15.746 -10.209 -8.921 1.00 91.88 97 GLU A C 1
ATOM 765 O O . GLU A 1 97 ? 15.118 -9.746 -9.878 1.00 91.88 97 GLU A O 1
ATOM 770 N N . LEU A 1 98 ? 15.224 -11.134 -8.114 1.00 92.25 98 LEU A N 1
ATOM 771 C CA . LEU A 1 98 ? 13.891 -11.696 -8.298 1.00 92.25 98 LEU A CA 1
ATOM 772 C C . LEU A 1 98 ? 12.794 -10.663 -8.039 1.00 92.25 98 LEU A C 1
ATOM 774 O O . LEU A 1 98 ? 11.827 -10.600 -8.807 1.00 92.25 98 LEU A O 1
ATOM 778 N N . VAL A 1 99 ? 12.933 -9.844 -6.993 1.00 94.56 99 VAL A N 1
ATOM 779 C CA . VAL A 1 99 ? 11.972 -8.777 -6.691 1.00 94.56 99 VAL A CA 1
ATOM 780 C C . VAL A 1 99 ? 11.993 -7.720 -7.794 1.00 94.56 99 VAL A C 1
ATOM 782 O O . VAL A 1 99 ? 10.947 -7.455 -8.390 1.00 94.56 99 VAL A O 1
ATOM 785 N N . ALA A 1 100 ? 13.165 -7.172 -8.137 1.00 95.12 100 ALA A N 1
ATOM 786 C CA . ALA A 1 100 ? 13.278 -6.144 -9.170 1.00 95.12 100 ALA A CA 1
ATOM 787 C C . ALA A 1 100 ? 12.843 -6.656 -10.548 1.00 95.12 100 ALA A C 1
ATOM 789 O O . ALA A 1 100 ? 12.113 -5.966 -11.258 1.00 95.12 100 ALA A O 1
ATOM 790 N N . GLY A 1 101 ? 13.217 -7.886 -10.913 1.00 94.06 101 GLY A N 1
ATOM 791 C CA . GLY A 1 101 ? 12.790 -8.516 -12.161 1.00 94.06 101 GLY A CA 1
ATOM 792 C C . GLY A 1 101 ? 11.273 -8.717 -12.234 1.00 94.06 101 GLY A C 1
ATOM 793 O O . GLY A 1 101 ? 10.661 -8.445 -13.271 1.00 94.06 101 GLY A O 1
ATOM 794 N N . THR A 1 102 ? 10.644 -9.129 -11.127 1.00 95.00 102 THR A N 1
ATOM 795 C CA . THR A 1 102 ? 9.181 -9.265 -11.044 1.00 95.00 102 THR A CA 1
ATOM 796 C C . THR A 1 102 ? 8.495 -7.906 -11.173 1.00 95.00 102 THR A C 1
ATOM 798 O O . THR A 1 102 ? 7.563 -7.757 -11.968 1.00 95.00 102 THR A O 1
ATOM 801 N N . VAL A 1 103 ? 8.966 -6.897 -10.436 1.00 95.81 103 VAL A N 1
ATOM 802 C CA . VAL A 1 103 ? 8.434 -5.530 -10.507 1.00 95.81 103 VAL A CA 1
ATOM 803 C C . VAL A 1 103 ? 8.570 -4.972 -11.924 1.00 95.81 103 VAL A C 1
ATOM 805 O O . VAL A 1 103 ? 7.578 -4.499 -12.475 1.00 95.81 103 VAL A O 1
ATOM 808 N N . ALA A 1 104 ? 9.735 -5.108 -12.561 1.00 95.56 104 ALA A N 1
ATOM 809 C CA . ALA A 1 104 ? 9.972 -4.674 -13.938 1.00 95.56 104 ALA A CA 1
ATOM 810 C C . ALA A 1 104 ? 8.987 -5.315 -14.930 1.00 95.56 104 ALA A C 1
ATOM 812 O O . ALA A 1 104 ? 8.364 -4.621 -15.736 1.00 95.56 104 ALA A O 1
ATOM 813 N N . TYR A 1 105 ? 8.797 -6.637 -14.847 1.00 95.00 105 TYR A N 1
ATOM 814 C CA . TYR A 1 105 ? 7.861 -7.360 -15.709 1.00 95.00 105 TYR A CA 1
ATOM 815 C C . TYR A 1 105 ? 6.429 -6.820 -15.578 1.00 95.00 105 TYR A C 1
ATOM 817 O O . TYR A 1 105 ? 5.756 -6.553 -16.580 1.00 95.00 105 TYR A O 1
ATOM 825 N N . HIS A 1 106 ? 5.967 -6.615 -14.343 1.00 94.81 106 HIS A N 1
ATOM 826 C CA . HIS A 1 106 ? 4.611 -6.135 -14.090 1.00 94.81 106 HIS A CA 1
ATOM 827 C C . HIS A 1 106 ? 4.430 -4.643 -14.391 1.00 94.81 106 HIS A C 1
ATOM 829 O O . HIS A 1 106 ? 3.361 -4.263 -14.870 1.00 94.81 106 HIS A O 1
ATOM 835 N N . LEU A 1 107 ? 5.461 -3.814 -14.213 1.00 94.38 107 LEU A N 1
ATOM 836 C CA . LEU A 1 107 ? 5.461 -2.410 -14.627 1.00 94.38 107 LEU A CA 1
ATOM 837 C C . LEU A 1 107 ? 5.191 -2.276 -16.131 1.00 94.38 107 LEU A C 1
ATOM 839 O O . LEU A 1 107 ? 4.262 -1.569 -16.531 1.00 94.38 107 LEU A O 1
ATOM 843 N N . VAL A 1 108 ? 5.930 -3.017 -16.964 1.00 93.94 108 VAL A N 1
ATOM 844 C CA . VAL A 1 108 ? 5.730 -3.009 -18.424 1.00 93.94 108 VAL A CA 1
ATOM 845 C C . VAL A 1 108 ? 4.328 -3.500 -18.777 1.00 93.94 108 VAL A C 1
ATOM 847 O O . VAL A 1 108 ? 3.617 -2.845 -19.541 1.00 93.94 108 VAL A O 1
ATOM 850 N N . GLY A 1 109 ? 3.893 -4.620 -18.193 1.00 91.50 109 GLY A N 1
ATOM 851 C CA . GLY A 1 109 ? 2.579 -5.201 -18.475 1.00 91.50 109 GLY A CA 1
ATOM 852 C C . GLY A 1 109 ? 1.408 -4.292 -18.087 1.00 91.50 109 GLY A C 1
ATOM 853 O O . GLY A 1 109 ? 0.399 -4.242 -18.795 1.00 91.50 109 GLY A O 1
ATOM 854 N N . GLN A 1 110 ? 1.538 -3.550 -16.986 1.00 89.31 110 GLN A N 1
ATOM 855 C CA . GLN A 1 110 ? 0.497 -2.658 -16.481 1.00 89.31 110 GLN A CA 1
ATOM 856 C C . GLN A 1 110 ? 0.501 -1.279 -17.156 1.00 89.31 110 GLN A C 1
ATOM 858 O O . GLN A 1 110 ? -0.554 -0.654 -17.266 1.00 89.31 110 GLN A O 1
ATOM 863 N N . SER A 1 111 ? 1.633 -0.826 -17.701 1.00 89.31 111 SER A N 1
ATOM 864 C CA . SER A 1 111 ? 1.751 0.482 -18.374 1.00 89.31 111 SER A CA 1
ATOM 865 C C . SER A 1 111 ? 0.741 0.710 -19.512 1.00 89.31 111 SER A C 1
ATOM 867 O O . SER A 1 111 ? 0.413 1.846 -19.852 1.00 89.31 111 SER A O 1
ATOM 869 N N . THR A 1 112 ? 0.160 -0.358 -20.068 1.00 87.56 112 THR A N 1
ATOM 870 C CA . THR A 1 112 ? -0.814 -0.307 -21.174 1.00 87.56 112 THR A CA 1
ATOM 871 C C . THR A 1 112 ? -2.237 -0.713 -20.781 1.00 87.56 112 THR A C 1
ATOM 873 O O . THR A 1 112 ? -3.145 -0.663 -21.611 1.00 87.56 112 THR A O 1
ATOM 876 N N . ARG A 1 113 ? -2.469 -1.108 -19.523 1.00 87.69 113 ARG A N 1
ATOM 877 C CA . ARG A 1 113 ? -3.752 -1.646 -19.049 1.00 87.69 113 ARG A CA 1
ATOM 878 C C . ARG A 1 113 ? -4.243 -0.870 -17.836 1.00 87.69 113 ARG A C 1
ATOM 880 O O . ARG A 1 113 ? -3.446 -0.463 -17.004 1.00 87.69 113 ARG A O 1
ATOM 887 N N . LYS A 1 114 ? -5.558 -0.679 -17.728 1.00 83.88 114 LYS A N 1
ATOM 888 C CA . LYS A 1 114 ? -6.166 -0.107 -16.519 1.00 83.88 114 LYS A CA 1
ATOM 889 C C . LYS A 1 114 ? -6.084 -1.087 -15.357 1.00 83.88 114 LYS A C 1
ATOM 891 O O . LYS A 1 114 ? -6.105 -2.300 -15.580 1.00 83.88 114 LYS A O 1
ATOM 896 N N . GLY A 1 115 ? -6.074 -0.552 -14.142 1.00 84.31 115 GLY A N 1
ATOM 897 C CA . GLY A 1 115 ? -6.011 -1.343 -12.923 1.00 84.31 115 GLY A CA 1
ATOM 898 C C . GLY A 1 115 ? -4.658 -1.262 -12.236 1.00 84.31 115 GLY A C 1
ATOM 899 O O . GLY A 1 115 ? -3.794 -0.457 -12.580 1.00 84.31 115 GLY A O 1
ATOM 900 N N . THR A 1 116 ? -4.496 -2.097 -11.219 1.00 88.19 116 THR A N 1
ATOM 901 C CA . THR A 1 116 ? -3.363 -2.026 -10.312 1.00 88.19 116 THR A CA 1
ATOM 902 C C . THR A 1 116 ? -2.823 -3.398 -9.942 1.00 88.19 116 THR A C 1
ATOM 904 O O . THR A 1 116 ? -3.585 -4.351 -9.779 1.00 88.19 116 THR A O 1
ATOM 907 N N . THR A 1 117 ? -1.504 -3.491 -9.810 1.00 93.75 117 THR A N 1
ATOM 908 C CA . THR A 1 117 ? -0.802 -4.699 -9.376 1.00 93.75 117 THR A CA 1
ATOM 909 C C . THR A 1 117 ? -0.104 -4.416 -8.061 1.00 93.75 117 THR A C 1
ATOM 911 O O . THR A 1 117 ? 0.540 -3.382 -7.913 1.00 93.75 117 THR A O 1
ATOM 914 N N . VAL A 1 118 ? -0.188 -5.342 -7.118 1.00 95.62 118 VAL A N 1
ATOM 915 C CA . VAL A 1 118 ? 0.641 -5.340 -5.916 1.00 95.62 118 VAL A CA 1
ATOM 916 C C . VAL A 1 118 ? 1.578 -6.533 -6.010 1.00 95.62 118 VAL A C 1
ATOM 918 O O . VAL A 1 118 ? 1.130 -7.681 -6.003 1.00 95.62 118 VAL A O 1
ATOM 921 N N . VAL A 1 119 ? 2.876 -6.259 -6.113 1.00 96.88 119 VAL A N 1
ATOM 922 C CA . VAL A 1 119 ? 3.906 -7.288 -5.966 1.00 96.88 119 VAL A CA 1
ATOM 923 C C . VAL A 1 119 ? 4.183 -7.444 -4.477 1.00 96.88 119 VAL A C 1
ATOM 925 O O . VAL A 1 119 ? 4.569 -6.489 -3.810 1.00 96.88 119 VAL A O 1
ATOM 928 N N . VAL A 1 120 ? 3.941 -8.636 -3.954 1.00 96.94 120 VAL A N 1
ATOM 929 C CA . VAL A 1 120 ? 4.129 -9.013 -2.557 1.00 96.94 120 VAL A CA 1
ATOM 930 C C . VAL A 1 120 ? 5.405 -9.834 -2.464 1.00 96.94 120 VAL A C 1
ATOM 932 O O . VAL A 1 120 ? 5.494 -10.898 -3.073 1.00 96.94 120 VAL A O 1
ATOM 935 N N . ALA A 1 121 ? 6.377 -9.346 -1.697 1.00 95.62 121 ALA A N 1
ATOM 936 C CA . ALA A 1 121 ? 7.672 -9.988 -1.497 1.00 95.62 121 ALA A CA 1
ATOM 937 C C . ALA A 1 121 ? 7.816 -10.355 -0.012 1.00 95.62 121 ALA A C 1
ATOM 939 O O . ALA A 1 121 ? 8.476 -9.661 0.758 1.00 95.62 121 ALA A O 1
ATOM 940 N N . PRO A 1 122 ? 7.112 -11.403 0.440 1.00 93.56 122 PRO A N 1
ATOM 941 C CA . PRO A 1 122 ? 6.849 -11.629 1.855 1.00 93.56 122 PRO A CA 1
ATOM 942 C C . PRO A 1 122 ? 8.099 -12.084 2.621 1.00 93.56 122 PRO A C 1
ATOM 944 O O . PRO A 1 122 ? 8.190 -11.890 3.833 1.00 93.56 122 PRO A O 1
ATOM 947 N N . GLU A 1 123 ? 9.075 -12.635 1.903 1.00 91.81 123 GLU A N 1
ATOM 948 C CA . GLU A 1 123 ? 10.376 -13.038 2.428 1.00 91.81 123 GLU A CA 1
ATOM 949 C C . GLU A 1 123 ? 11.423 -11.928 2.262 1.00 91.81 123 GLU A C 1
ATOM 951 O O . GLU A 1 123 ? 12.415 -11.922 2.976 1.00 91.81 123 GLU A O 1
ATOM 956 N N . TYR A 1 124 ? 11.207 -10.936 1.399 1.00 93.38 124 TYR A N 1
ATOM 957 C CA . TYR A 1 124 ? 12.210 -9.920 1.095 1.00 93.38 124 TYR A CA 1
ATOM 958 C C . TYR A 1 124 ? 12.273 -8.805 2.149 1.00 93.38 124 TYR A C 1
ATOM 960 O O . TYR A 1 124 ? 11.417 -7.927 2.188 1.00 93.38 124 TYR A O 1
ATOM 968 N N . CYS A 1 125 ? 13.315 -8.791 2.982 1.00 93.56 125 CYS A N 1
ATOM 969 C CA . CYS A 1 125 ? 13.551 -7.739 3.984 1.00 93.56 125 CYS A CA 1
ATOM 970 C C . CYS A 1 125 ? 12.386 -7.453 4.967 1.00 93.56 125 CYS A C 1
ATOM 972 O O . CYS A 1 125 ? 12.231 -6.301 5.361 1.00 93.56 125 CYS A O 1
ATOM 974 N N . PRO A 1 126 ? 11.604 -8.439 5.464 1.00 93.38 126 PRO A N 1
ATOM 975 C CA . PRO A 1 126 ? 10.405 -8.169 6.274 1.00 93.38 126 PRO A CA 1
ATOM 976 C C . PRO A 1 126 ? 10.690 -7.401 7.577 1.00 93.38 126 PRO A C 1
ATOM 978 O O . PRO A 1 126 ? 9.830 -6.672 8.075 1.00 93.38 126 PRO A O 1
ATOM 981 N N . ASP A 1 127 ? 11.908 -7.548 8.106 1.00 93.94 127 ASP A N 1
ATOM 982 C CA . ASP A 1 127 ? 12.386 -6.911 9.335 1.00 93.94 127 ASP A CA 1
ATOM 983 C C . ASP A 1 127 ? 13.434 -5.805 9.069 1.00 93.94 127 ASP A C 1
ATOM 985 O O . ASP A 1 127 ? 14.051 -5.303 10.007 1.00 93.94 127 ASP A O 1
ATOM 989 N N . ASP A 1 128 ? 13.666 -5.430 7.804 1.00 94.62 128 ASP A N 1
ATOM 990 C CA . ASP A 1 128 ? 14.765 -4.549 7.382 1.00 94.62 128 ASP A CA 1
ATOM 991 C C . ASP A 1 128 ? 14.269 -3.471 6.404 1.00 94.62 128 ASP A C 1
ATOM 993 O O . ASP A 1 128 ? 14.427 -3.555 5.186 1.00 94.62 128 ASP A O 1
ATOM 997 N N . PHE A 1 129 ? 13.611 -2.448 6.956 1.00 93.69 129 PHE A N 1
ATOM 998 C CA . PHE A 1 129 ? 12.955 -1.411 6.156 1.00 93.69 129 PHE A CA 1
ATOM 999 C C . PHE A 1 129 ? 13.932 -0.580 5.312 1.00 93.69 129 PHE A C 1
ATOM 1001 O O . PHE A 1 129 ? 13.593 -0.196 4.196 1.00 93.69 129 PHE A O 1
ATOM 1008 N N . GLU A 1 130 ? 15.141 -0.316 5.811 1.00 93.75 130 GLU A N 1
ATOM 1009 C CA . GLU A 1 130 ? 16.133 0.471 5.068 1.00 93.75 130 GLU A CA 1
ATOM 1010 C C . GLU A 1 130 ? 16.621 -0.273 3.825 1.00 93.75 130 GLU A C 1
ATOM 1012 O O . GLU A 1 130 ? 16.748 0.331 2.761 1.00 93.75 130 GLU A O 1
ATOM 1017 N N . GLU A 1 131 ? 16.828 -1.588 3.925 1.00 94.88 131 GLU A N 1
ATOM 1018 C CA . GLU A 1 131 ? 17.220 -2.385 2.764 1.00 94.88 131 GLU A CA 1
ATOM 1019 C C . GLU A 1 131 ? 16.094 -2.479 1.730 1.00 94.88 131 GLU A C 1
ATOM 1021 O O . GLU A 1 131 ? 16.327 -2.306 0.533 1.00 94.88 131 GLU A O 1
ATOM 1026 N N . TYR A 1 132 ? 14.848 -2.624 2.186 1.00 96.06 132 TYR A N 1
ATOM 1027 C CA . TYR A 1 132 ? 13.678 -2.499 1.319 1.00 96.06 132 TYR A CA 1
ATOM 1028 C C . TYR A 1 132 ? 13.645 -1.145 0.576 1.00 96.06 132 TYR A C 1
ATOM 1030 O O . TYR A 1 132 ? 13.403 -1.106 -0.634 1.00 96.06 132 TYR A O 1
ATOM 1038 N N . LEU A 1 133 ? 13.930 -0.032 1.268 1.00 94.94 133 LEU A N 1
ATOM 1039 C CA . LEU A 1 133 ? 13.990 1.299 0.651 1.00 94.94 133 LEU A CA 1
ATOM 1040 C C . LEU A 1 133 ? 15.156 1.443 -0.337 1.00 94.94 133 LEU A C 1
ATOM 1042 O O . LEU A 1 133 ? 15.020 2.160 -1.328 1.00 94.94 133 LEU A O 1
ATOM 1046 N N . ASN A 1 134 ? 16.292 0.784 -0.098 1.00 95.81 134 ASN A N 1
ATOM 1047 C CA . ASN A 1 134 ? 17.419 0.788 -1.033 1.00 95.81 134 ASN A CA 1
ATOM 1048 C C . ASN A 1 134 ? 17.033 0.149 -2.372 1.00 95.81 134 ASN A C 1
ATOM 1050 O O . ASN A 1 134 ? 17.294 0.742 -3.423 1.00 95.81 134 ASN A O 1
ATOM 1054 N N . LEU A 1 135 ? 16.355 -1.004 -2.346 1.00 96.12 135 LEU A N 1
ATOM 1055 C CA . LEU A 1 135 ? 15.869 -1.641 -3.570 1.00 96.12 135 LEU A CA 1
ATOM 1056 C C . LEU A 1 135 ? 14.786 -0.806 -4.259 1.00 96.12 135 LEU A C 1
ATOM 1058 O O . LEU A 1 135 ? 14.808 -0.672 -5.482 1.00 96.12 135 LEU A O 1
ATOM 1062 N N . LEU A 1 136 ? 13.861 -0.216 -3.494 1.00 96.00 136 LEU A N 1
ATOM 1063 C CA . LEU A 1 136 ? 12.844 0.683 -4.042 1.00 96.00 136 LEU A CA 1
ATOM 1064 C C . LEU A 1 136 ? 13.483 1.826 -4.840 1.00 96.00 136 LEU A C 1
ATOM 1066 O O . LEU A 1 136 ? 13.150 1.999 -6.009 1.00 96.00 136 LEU A O 1
ATOM 1070 N N . ARG A 1 137 ? 14.441 2.547 -4.239 1.00 95.00 137 ARG A N 1
ATOM 1071 C CA . ARG A 1 137 ? 15.158 3.652 -4.898 1.00 95.00 137 ARG A CA 1
ATOM 1072 C C . ARG A 1 137 ? 15.860 3.185 -6.169 1.00 95.00 137 ARG A C 1
ATOM 1074 O O . ARG A 1 137 ? 15.785 3.853 -7.193 1.00 95.00 137 ARG A O 1
ATOM 1081 N N . TYR A 1 138 ? 16.499 2.014 -6.132 1.00 95.00 138 TYR A N 1
ATOM 1082 C CA . TYR A 1 138 ? 17.103 1.423 -7.325 1.00 95.00 138 TYR A CA 1
ATOM 1083 C C . TYR A 1 138 ? 16.069 1.183 -8.438 1.00 95.00 138 TYR A C 1
ATOM 1085 O O . TYR A 1 138 ? 16.317 1.527 -9.592 1.00 95.00 138 TYR A O 1
ATOM 1093 N N . MET A 1 139 ? 14.896 0.631 -8.115 1.00 95.69 139 MET A N 1
ATOM 1094 C CA . MET A 1 139 ? 13.844 0.407 -9.109 1.00 95.69 139 MET A CA 1
ATOM 1095 C C . MET A 1 139 ? 13.274 1.718 -9.662 1.00 95.69 139 MET A C 1
ATOM 1097 O O . MET A 1 139 ? 13.050 1.820 -10.866 1.00 95.69 139 MET A O 1
ATOM 1101 N N . GLU A 1 140 ? 13.067 2.726 -8.818 1.00 91.50 140 GLU A N 1
ATOM 1102 C CA . GLU A 1 140 ? 12.563 4.038 -9.237 1.00 91.50 140 GLU A CA 1
ATOM 1103 C C . GLU A 1 140 ? 13.564 4.804 -10.112 1.00 91.50 140 GLU A C 1
ATOM 1105 O O . GLU A 1 140 ? 13.175 5.372 -11.130 1.00 91.50 140 GLU A O 1
ATOM 1110 N N . ASP A 1 141 ? 14.847 4.801 -9.748 1.00 90.81 141 ASP A N 1
ATOM 1111 C CA . ASP A 1 141 ? 15.866 5.599 -10.436 1.00 90.81 141 ASP A CA 1
ATOM 1112 C C . ASP A 1 141 ? 16.504 4.879 -11.628 1.00 90.81 141 ASP A C 1
ATOM 1114 O O . ASP A 1 141 ? 17.085 5.534 -12.488 1.00 90.81 141 ASP A O 1
ATOM 1118 N N . GLN A 1 142 ? 16.496 3.544 -11.667 1.00 91.38 142 GLN A N 1
ATOM 1119 C CA . GLN A 1 142 ? 17.144 2.777 -12.739 1.00 91.38 142 GLN A CA 1
ATOM 1120 C C . GLN A 1 142 ? 16.118 2.023 -13.581 1.00 91.38 142 GLN A C 1
ATOM 1122 O O . GLN A 1 142 ? 16.049 2.228 -14.786 1.00 91.38 142 GLN A O 1
ATOM 1127 N N . VAL A 1 143 ? 15.278 1.185 -12.968 1.00 91.44 143 VAL A N 1
ATOM 1128 C CA . VAL A 1 143 ? 14.364 0.305 -13.718 1.00 91.44 143 VAL A CA 1
ATOM 1129 C C . VAL A 1 143 ? 13.256 1.098 -14.417 1.00 91.44 143 VAL A C 1
ATOM 1131 O O . VAL A 1 143 ? 12.992 0.874 -15.595 1.00 91.44 143 VAL A O 1
ATOM 1134 N N . VAL A 1 144 ? 12.603 2.030 -13.720 1.00 92.69 144 VAL A N 1
ATOM 1135 C CA . VAL A 1 144 ? 11.533 2.861 -14.304 1.00 92.69 144 VAL A CA 1
ATOM 1136 C C . VAL A 1 144 ? 12.075 3.765 -15.415 1.00 92.69 144 VAL A C 1
ATOM 1138 O O . VAL A 1 144 ? 11.423 3.907 -16.451 1.00 92.69 144 VAL A O 1
ATOM 1141 N N . ASP A 1 145 ? 13.268 4.330 -15.220 1.00 89.81 145 ASP A N 1
ATOM 1142 C CA . ASP A 1 145 ? 13.933 5.183 -16.208 1.00 89.81 145 ASP A CA 1
ATOM 1143 C C . ASP A 1 145 ? 14.367 4.387 -17.451 1.00 89.81 145 ASP A C 1
ATOM 1145 O O . ASP A 1 145 ? 14.054 4.790 -18.569 1.00 89.81 145 ASP A O 1
ATOM 1149 N N . GLU A 1 146 ? 15.021 3.232 -17.287 1.00 92.94 146 GLU A N 1
ATOM 1150 C CA . GLU A 1 146 ? 15.468 2.384 -18.406 1.00 92.94 146 GLU A CA 1
ATOM 1151 C C . GLU A 1 146 ? 14.314 1.810 -19.241 1.00 92.94 146 GLU A C 1
ATOM 1153 O O . GLU A 1 146 ? 14.497 1.498 -20.419 1.00 92.94 146 GLU A O 1
ATOM 1158 N N . LEU A 1 147 ? 13.133 1.650 -18.639 1.00 93.75 147 LEU A N 1
ATOM 1159 C CA . LEU A 1 147 ? 11.932 1.153 -19.311 1.00 93.75 147 LEU A CA 1
ATOM 1160 C C . LEU A 1 147 ? 11.079 2.268 -19.941 1.00 93.75 147 LEU A C 1
ATOM 1162 O O . LEU A 1 147 ? 9.993 1.969 -20.439 1.00 93.75 147 LEU A O 1
ATOM 1166 N N . ASP A 1 148 ? 11.539 3.526 -19.922 1.00 95.00 148 ASP A N 1
ATOM 1167 C CA . ASP A 1 148 ? 10.788 4.704 -20.384 1.00 95.00 148 ASP A CA 1
ATOM 1168 C C . ASP A 1 148 ? 9.411 4.849 -19.693 1.00 95.00 148 ASP A C 1
ATOM 1170 O O . ASP A 1 148 ? 8.434 5.309 -20.289 1.00 95.00 148 ASP A O 1
ATOM 1174 N N . LEU A 1 149 ? 9.305 4.439 -18.423 1.00 95.62 149 LEU A N 1
ATOM 1175 C CA . LEU A 1 149 ? 8.048 4.447 -17.661 1.00 95.62 149 LEU A CA 1
ATOM 1176 C C . LEU A 1 149 ? 7.897 5.652 -16.729 1.00 95.62 149 LEU A C 1
ATOM 1178 O O . LEU A 1 149 ? 6.866 5.786 -16.063 1.00 95.62 149 LEU A O 1
ATOM 1182 N N . ARG A 1 150 ? 8.883 6.552 -16.692 1.00 93.81 150 ARG A N 1
ATOM 1183 C CA . ARG A 1 150 ? 8.809 7.779 -15.893 1.00 93.81 150 ARG A CA 1
ATOM 1184 C C . ARG A 1 150 ? 7.671 8.681 -16.377 1.00 93.81 150 ARG A C 1
ATOM 1186 O O . ARG A 1 150 ? 7.559 8.963 -17.569 1.00 93.81 150 ARG A O 1
ATOM 1193 N N . GLY A 1 151 ? 6.827 9.153 -15.458 1.00 91.50 151 GLY A N 1
ATOM 1194 C CA . GLY A 1 151 ? 5.623 9.917 -15.801 1.00 91.50 151 GLY A CA 1
ATOM 1195 C C . GLY A 1 151 ? 4.439 9.040 -16.232 1.00 91.50 151 GLY A C 1
ATOM 1196 O O . GLY A 1 151 ? 3.372 9.565 -16.551 1.00 91.50 151 GLY A O 1
ATOM 1197 N N . ILE A 1 152 ? 4.617 7.714 -16.287 1.00 93.94 152 ILE A N 1
ATOM 1198 C CA . ILE A 1 152 ? 3.597 6.743 -16.710 1.00 93.94 152 ILE A CA 1
ATOM 1199 C C . ILE A 1 152 ? 3.245 5.821 -15.546 1.00 93.94 152 ILE A C 1
ATOM 1201 O O . ILE A 1 152 ? 2.064 5.640 -15.244 1.00 93.94 152 ILE A O 1
ATOM 1205 N N . MET A 1 153 ? 4.257 5.243 -14.899 1.00 94.19 153 MET A N 1
ATOM 1206 C CA . MET A 1 153 ? 4.117 4.312 -13.785 1.00 94.19 153 MET A CA 1
ATOM 1207 C C . MET A 1 153 ? 4.892 4.808 -12.567 1.00 94.19 153 MET A C 1
ATOM 1209 O O . MET A 1 153 ? 6.007 5.300 -12.694 1.00 94.19 153 MET A O 1
ATOM 1213 N N . GLN A 1 154 ? 4.335 4.579 -11.382 1.00 92.44 154 GLN A N 1
ATOM 1214 C CA . GLN A 1 154 ? 4.998 4.807 -10.101 1.00 92.44 154 GLN A CA 1
ATOM 1215 C C . GLN A 1 154 ? 4.912 3.554 -9.221 1.00 92.44 154 GLN A C 1
ATOM 1217 O O . GLN A 1 154 ? 3.967 2.762 -9.342 1.00 92.44 154 GLN A O 1
ATOM 1222 N N . ILE A 1 155 ? 5.892 3.390 -8.329 1.00 95.12 155 ILE A N 1
ATOM 1223 C CA . ILE A 1 155 ? 5.937 2.309 -7.344 1.00 95.12 155 ILE A CA 1
ATOM 1224 C C . ILE A 1 155 ? 5.593 2.900 -5.978 1.00 95.12 155 ILE A C 1
ATOM 1226 O O . ILE A 1 155 ? 6.294 3.748 -5.446 1.00 95.12 155 ILE A O 1
ATOM 1230 N N . ALA A 1 156 ? 4.490 2.446 -5.403 1.00 92.44 156 ALA A N 1
ATOM 1231 C CA . ALA A 1 156 ? 4.024 2.846 -4.091 1.00 92.44 156 ALA A CA 1
ATOM 1232 C C . ALA A 1 156 ? 4.519 1.854 -3.022 1.00 92.44 156 ALA A C 1
ATOM 1234 O O . ALA A 1 156 ? 4.154 0.673 -3.083 1.00 92.44 156 ALA A O 1
ATOM 1235 N N . PRO A 1 157 ? 5.325 2.292 -2.039 1.00 94.44 157 PRO A N 1
ATOM 1236 C CA . PRO A 1 157 ? 5.870 1.384 -1.043 1.00 94.44 157 PRO A CA 1
ATOM 1237 C C . PRO A 1 157 ? 4.912 1.116 0.117 1.00 94.44 157 PRO A C 1
ATOM 1239 O O . PRO A 1 157 ? 4.342 2.046 0.700 1.00 94.44 157 PRO A O 1
ATOM 1242 N N . PHE A 1 158 ? 4.808 -0.156 0.507 1.00 95.12 158 PHE A N 1
ATOM 1243 C CA . PHE A 1 158 ? 4.254 -0.553 1.799 1.00 95.12 158 PHE A CA 1
ATOM 1244 C C . PHE A 1 158 ? 5.151 -1.600 2.457 1.00 95.12 158 PHE A C 1
ATOM 1246 O O . PHE A 1 158 ? 5.673 -2.496 1.795 1.00 95.12 158 PHE A O 1
ATOM 1253 N N . HIS A 1 159 ? 5.333 -1.489 3.771 1.00 95.88 159 HIS A N 1
ATOM 1254 C CA . HIS A 1 159 ? 6.236 -2.366 4.513 1.00 95.88 159 HIS A CA 1
ATOM 1255 C C . HIS A 1 159 ? 5.734 -2.619 5.946 1.00 95.88 159 HIS A C 1
ATOM 1257 O O . HIS A 1 159 ? 5.200 -1.691 6.554 1.00 95.88 159 HIS A O 1
ATOM 1263 N N . PRO A 1 160 ? 5.935 -3.800 6.564 1.00 95.12 160 PRO A N 1
ATOM 1264 C CA . PRO A 1 160 ? 5.516 -4.051 7.953 1.00 95.12 160 PRO A CA 1
ATOM 1265 C C . PRO A 1 160 ? 6.059 -3.027 8.954 1.00 95.12 160 PRO A C 1
ATOM 1267 O O . PRO A 1 160 ? 5.367 -2.606 9.883 1.00 95.12 160 PRO A O 1
ATOM 1270 N N . LEU A 1 161 ? 7.293 -2.587 8.715 1.00 94.69 161 LEU A N 1
ATOM 1271 C CA . LEU A 1 161 ? 8.008 -1.589 9.508 1.00 94.69 161 LEU A CA 1
ATOM 1272 C C . LEU A 1 161 ? 8.032 -0.199 8.856 1.00 94.69 161 LEU A C 1
ATOM 1274 O O . LEU A 1 161 ? 8.920 0.590 9.162 1.00 94.69 161 LEU A O 1
ATOM 1278 N N . PHE A 1 162 ? 7.094 0.100 7.947 1.00 93.44 162 PHE A N 1
ATOM 1279 C CA . PHE A 1 162 ? 7.068 1.392 7.265 1.00 93.44 162 PHE A CA 1
ATOM 1280 C C . PHE A 1 162 ? 7.072 2.545 8.271 1.00 93.44 162 PHE A C 1
ATOM 1282 O O . PHE A 1 162 ? 6.331 2.530 9.269 1.00 93.44 162 PHE A O 1
ATOM 1289 N N . LYS A 1 163 ? 7.904 3.542 7.972 1.00 88.75 163 LYS A N 1
ATOM 1290 C CA . LYS A 1 163 ? 8.058 4.760 8.751 1.00 88.75 163 LYS A CA 1
ATOM 1291 C C . LYS A 1 163 ? 8.300 5.953 7.834 1.00 88.75 163 LYS A C 1
ATOM 1293 O O . LYS A 1 163 ? 9.219 5.926 7.020 1.00 88.75 163 LYS A O 1
ATOM 1298 N N . PHE A 1 164 ? 7.506 7.005 7.997 1.00 84.50 164 PHE A N 1
ATOM 1299 C CA . PHE A 1 164 ? 7.775 8.282 7.348 1.00 84.50 164 PHE A CA 1
ATOM 1300 C C . PHE A 1 164 ? 8.980 8.960 7.994 1.00 84.50 164 PHE A C 1
ATOM 1302 O O . PHE A 1 164 ? 9.179 8.897 9.215 1.00 84.50 164 PHE A O 1
ATOM 1309 N N . ASP A 1 165 ? 9.770 9.645 7.170 1.00 81.44 165 ASP A N 1
ATOM 1310 C CA . ASP A 1 165 ? 10.891 10.431 7.666 1.00 81.44 165 ASP A CA 1
ATOM 1311 C C . ASP A 1 165 ? 10.411 11.451 8.716 1.00 81.44 165 ASP A C 1
ATOM 1313 O O . ASP A 1 165 ? 9.318 12.015 8.622 1.00 81.44 165 ASP A O 1
ATOM 1317 N N . GLY A 1 166 ? 11.188 11.607 9.787 1.00 78.25 166 GLY A N 1
ATOM 1318 C CA . GLY A 1 166 ? 10.853 12.466 10.928 1.00 78.25 166 GLY A CA 1
ATOM 1319 C C . GLY A 1 166 ? 9.662 12.035 11.805 1.00 78.25 166 GLY A C 1
ATOM 1320 O O . GLY A 1 166 ? 9.476 12.618 12.871 1.00 78.25 166 GLY A O 1
ATOM 1321 N N . SER A 1 167 ? 8.888 11.005 11.441 1.00 75.50 167 SER A N 1
ATOM 1322 C CA . SER A 1 167 ? 7.593 10.705 12.094 1.00 75.50 167 SER A CA 1
ATOM 1323 C C . SER A 1 167 ? 7.683 9.776 13.314 1.00 75.50 167 SER A C 1
ATOM 1325 O O . SER A 1 167 ? 6.691 9.509 13.994 1.00 75.50 167 SER A O 1
ATOM 1327 N N . GLY A 1 168 ? 8.880 9.284 13.655 1.00 85.75 168 GLY A N 1
ATOM 1328 C CA . GLY A 1 168 ? 9.060 8.400 14.814 1.00 85.75 168 GLY A CA 1
ATOM 1329 C C . GLY A 1 168 ? 8.186 7.137 14.717 1.00 85.75 168 GLY A C 1
ATOM 1330 O O . GLY A 1 168 ? 8.110 6.524 13.659 1.00 85.75 168 GLY A O 1
ATOM 1331 N N . GLU A 1 169 ? 7.519 6.763 15.811 1.00 84.00 169 GLU A N 1
ATOM 1332 C CA . GLU A 1 169 ? 6.524 5.672 15.851 1.00 84.00 169 GLU A CA 1
ATOM 1333 C C . GLU A 1 169 ? 5.079 6.196 15.772 1.00 84.00 169 GLU A C 1
ATOM 1335 O O . GLU A 1 169 ? 4.180 5.652 16.412 1.00 84.00 169 GLU A O 1
ATOM 1340 N N . GLY A 1 170 ? 4.850 7.289 15.041 1.00 86.06 170 GLY A N 1
ATOM 1341 C CA . GLY A 1 170 ? 3.529 7.895 14.881 1.00 86.06 170 GLY A CA 1
ATOM 1342 C C . GLY A 1 170 ? 2.474 6.955 14.280 1.00 86.06 170 GLY A C 1
ATOM 1343 O O . GLY A 1 170 ? 2.781 5.949 13.630 1.00 86.06 170 GLY A O 1
ATOM 1344 N N . ALA A 1 171 ? 1.202 7.273 14.540 1.00 87.25 171 ALA A N 1
ATOM 1345 C CA . ALA A 1 171 ? 0.057 6.527 14.019 1.00 87.25 171 ALA A CA 1
ATOM 1346 C C . ALA A 1 171 ? -0.089 6.664 12.494 1.00 87.25 171 ALA A C 1
ATOM 1348 O O . ALA A 1 171 ? -0.599 5.760 11.840 1.00 87.25 171 ALA A O 1
ATOM 1349 N N . ASP A 1 172 ? 0.394 7.767 11.928 1.00 83.94 172 ASP A N 1
ATOM 1350 C CA . ASP A 1 172 ? 0.448 8.069 10.499 1.00 83.94 172 ASP A CA 1
ATOM 1351 C C . ASP A 1 172 ? 1.206 7.003 9.697 1.00 83.94 172 ASP A C 1
ATOM 1353 O O . ASP A 1 172 ? 0.766 6.631 8.610 1.00 83.94 172 ASP A O 1
ATOM 1357 N N . ASN A 1 173 ? 2.257 6.410 10.271 1.00 87.75 173 ASN A N 1
ATOM 1358 C CA . ASN A 1 173 ? 2.999 5.306 9.661 1.00 87.75 173 ASN A CA 1
ATOM 1359 C C . ASN A 1 173 ? 2.092 4.134 9.242 1.00 87.75 173 ASN A C 1
ATOM 1361 O O . ASN A 1 173 ? 2.355 3.473 8.240 1.00 87.75 173 ASN A O 1
ATOM 1365 N N . PHE A 1 174 ? 0.990 3.885 9.965 1.00 89.31 174 PHE A N 1
ATOM 1366 C CA . PHE A 1 174 ? 0.054 2.796 9.656 1.00 89.31 174 PHE A CA 1
ATOM 1367 C C . PHE A 1 174 ? -0.720 2.989 8.347 1.00 89.31 174 PHE A C 1
ATOM 1369 O O . PHE A 1 174 ? -1.356 2.046 7.884 1.00 89.31 174 PHE A O 1
ATOM 1376 N N . THR A 1 175 ? -0.644 4.168 7.726 1.00 87.38 175 THR A N 1
ATOM 1377 C CA . THR A 1 175 ? -1.195 4.387 6.383 1.00 87.38 175 THR A CA 1
ATOM 1378 C C . THR A 1 175 ? -0.441 3.628 5.288 1.00 87.38 175 THR A C 1
ATOM 1380 O O . THR A 1 175 ? -1.064 3.225 4.307 1.00 87.38 175 THR A O 1
ATOM 1383 N N . ASN A 1 176 ? 0.856 3.371 5.493 1.00 89.88 176 ASN A N 1
ATOM 1384 C CA . ASN A 1 176 ? 1.728 2.647 4.564 1.00 89.88 176 ASN A CA 1
ATOM 1385 C C . ASN A 1 176 ? 2.345 1.380 5.182 1.00 89.88 176 ASN A C 1
ATOM 1387 O O . ASN A 1 176 ? 3.165 0.712 4.551 1.00 89.88 176 ASN A O 1
ATOM 1391 N N . ARG A 1 177 ? 1.940 0.993 6.400 1.00 92.94 177 ARG A N 1
ATOM 1392 C CA . ARG A 1 177 ? 2.278 -0.335 6.928 1.00 92.94 177 ARG A CA 1
ATOM 1393 C C . ARG A 1 177 ? 1.431 -1.408 6.258 1.00 92.94 177 ARG A C 1
ATOM 1395 O O . ARG A 1 177 ? 0.225 -1.235 6.120 1.00 92.94 177 ARG A O 1
ATOM 1402 N N . SER A 1 178 ? 2.026 -2.549 5.941 1.00 94.06 178 SER A N 1
ATOM 1403 C CA . SER A 1 178 ? 1.372 -3.702 5.296 1.00 94.06 178 SER A CA 1
ATOM 1404 C C . SER A 1 178 ? 1.827 -5.023 5.922 1.00 94.06 178 SER A C 1
ATOM 1406 O O . SER A 1 178 ? 2.902 -5.064 6.516 1.00 94.06 178 SER A O 1
ATOM 1408 N N . PRO A 1 179 ? 1.043 -6.113 5.827 1.00 94.81 179 PRO A N 1
ATOM 1409 C CA . PRO A 1 179 ? 1.402 -7.394 6.446 1.00 94.81 179 PRO A CA 1
ATOM 1410 C C . PRO A 1 179 ? 2.715 -7.977 5.906 1.00 94.81 179 PRO A C 1
ATOM 1412 O O . PRO A 1 179 ? 3.411 -8.685 6.629 1.00 94.81 179 PRO A O 1
ATOM 1415 N N . TYR A 1 180 ? 3.061 -7.632 4.665 1.00 95.75 180 TYR A N 1
ATOM 1416 C CA . TYR A 1 180 ? 4.290 -8.013 3.982 1.00 95.75 180 TYR A CA 1
ATOM 1417 C C . TYR A 1 180 ? 4.874 -6.814 3.230 1.00 95.75 180 TYR A C 1
ATOM 1419 O O . TYR A 1 180 ? 4.138 -5.862 2.952 1.00 95.75 180 TYR A O 1
ATOM 1427 N N . PRO A 1 181 ? 6.160 -6.849 2.860 1.00 96.94 181 PRO A N 1
ATOM 1428 C CA . PRO A 1 181 ? 6.737 -5.918 1.897 1.00 96.94 181 PRO A CA 1
ATOM 1429 C C . PRO A 1 181 ? 5.948 -5.953 0.583 1.00 96.94 181 PRO A C 1
ATOM 1431 O O . PRO A 1 181 ? 5.847 -6.996 -0.068 1.00 96.94 181 PRO A O 1
ATOM 1434 N N . PHE A 1 182 ? 5.352 -4.821 0.212 1.00 96.88 182 PHE A N 1
ATOM 1435 C CA . PHE A 1 182 ? 4.593 -4.662 -1.024 1.00 96.88 182 PHE A CA 1
ATOM 1436 C C . PHE A 1 182 ? 5.222 -3.588 -1.910 1.00 96.88 182 PHE A C 1
ATOM 1438 O O . PHE A 1 182 ? 5.631 -2.531 -1.432 1.00 96.88 182 PHE A O 1
ATOM 1445 N N . PHE A 1 183 ? 5.190 -3.817 -3.217 1.00 97.00 183 PHE A N 1
ATOM 1446 C CA . PHE A 1 183 ? 5.458 -2.823 -4.249 1.00 97.00 183 PHE A CA 1
ATOM 1447 C C . PHE A 1 183 ? 4.177 -2.637 -5.053 1.00 97.00 183 PHE A C 1
ATOM 1449 O O . PHE A 1 183 ? 3.784 -3.488 -5.856 1.00 97.00 183 PHE A O 1
ATOM 1456 N N . HIS A 1 184 ? 3.469 -1.547 -4.780 1.00 94.81 184 HIS A N 1
ATOM 1457 C CA . HIS A 1 184 ? 2.173 -1.276 -5.381 1.00 94.81 184 HIS A CA 1
ATOM 1458 C C . HIS A 1 184 ? 2.358 -0.467 -6.665 1.00 94.81 184 HIS A C 1
ATOM 1460 O O . HIS A 1 184 ? 2.754 0.691 -6.651 1.00 94.81 184 HIS A O 1
ATOM 1466 N N . LEU A 1 185 ? 2.101 -1.098 -7.803 1.00 94.69 185 LEU A N 1
ATOM 1467 C CA . LEU A 1 185 ? 2.317 -0.515 -9.117 1.00 94.69 185 LEU A CA 1
ATOM 1468 C C . LEU A 1 185 ? 1.074 0.269 -9.529 1.00 94.69 185 LEU A C 1
ATOM 1470 O O . LEU A 1 185 ? -0.048 -0.261 -9.571 1.00 94.69 185 LEU A O 1
ATOM 1474 N N . LEU A 1 186 ? 1.273 1.542 -9.848 1.00 90.75 186 LEU A N 1
ATOM 1475 C CA . LEU A 1 186 ? 0.205 2.486 -10.149 1.00 90.75 186 LEU A CA 1
ATOM 1476 C C . LEU A 1 186 ? 0.518 3.253 -11.422 1.00 90.75 186 LEU A C 1
ATOM 1478 O O . LEU A 1 186 ? 1.661 3.636 -11.654 1.00 90.75 186 LEU A O 1
ATOM 1482 N N . ARG A 1 187 ? -0.515 3.528 -12.218 1.00 92.25 187 ARG A N 1
ATOM 1483 C CA . ARG A 1 187 ? -0.391 4.455 -13.339 1.00 92.25 187 ARG A CA 1
ATOM 1484 C C . ARG A 1 187 ? -0.559 5.887 -12.852 1.00 92.25 187 ARG A C 1
ATOM 1486 O O . ARG A 1 187 ? -1.502 6.188 -12.117 1.00 92.25 187 ARG A O 1
ATOM 1493 N N . GLU A 1 188 ? 0.323 6.779 -13.277 1.00 91.62 188 GLU A N 1
ATOM 1494 C CA . GLU A 1 188 ? 0.281 8.189 -12.883 1.00 91.62 188 GLU A CA 1
ATOM 1495 C C . GLU A 1 188 ? -0.968 8.912 -13.403 1.00 91.62 188 GLU A C 1
ATOM 1497 O O . GLU A 1 188 ? -1.517 9.766 -12.704 1.00 91.62 188 GLU A O 1
ATOM 1502 N N . ASP A 1 189 ? -1.472 8.531 -14.581 1.00 90.00 189 ASP A N 1
ATOM 1503 C CA . ASP A 1 189 ? -2.711 9.077 -15.145 1.00 90.00 189 ASP A CA 1
ATOM 1504 C C . ASP A 1 189 ? -3.945 8.707 -14.302 1.00 90.00 189 ASP A C 1
ATOM 1506 O O . ASP A 1 189 ? -4.779 9.565 -14.006 1.00 90.00 189 ASP A O 1
ATOM 1510 N N . GLU A 1 190 ? -4.043 7.456 -13.845 1.00 87.06 190 GLU A N 1
ATOM 1511 C CA . GLU A 1 190 ? -5.126 6.993 -12.976 1.00 87.06 190 GLU A CA 1
ATOM 1512 C C . GLU A 1 190 ? -5.052 7.638 -11.589 1.00 87.06 190 GLU A C 1
ATOM 1514 O O . GLU A 1 190 ? -6.090 8.024 -11.044 1.00 87.06 190 GLU A O 1
ATOM 1519 N N . VAL A 1 191 ? -3.846 7.813 -11.040 1.00 85.12 191 VAL A N 1
ATOM 1520 C CA . VAL A 1 191 ? -3.641 8.543 -9.780 1.00 85.12 191 VAL A CA 1
ATOM 1521 C C . VAL A 1 191 ? -4.047 10.007 -9.937 1.00 85.12 191 VAL A C 1
ATOM 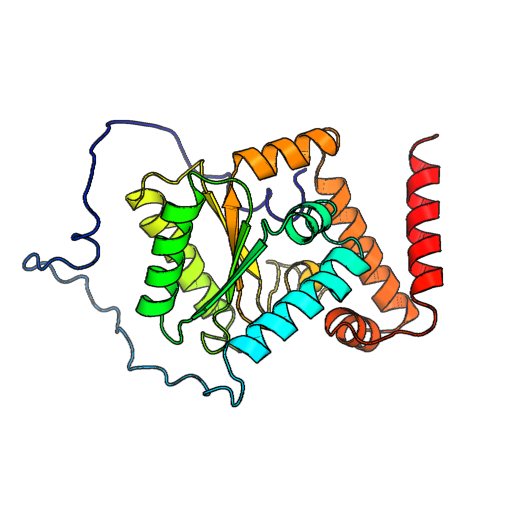1523 O O . VAL A 1 191 ? -4.804 10.517 -9.113 1.00 85.12 191 VAL A O 1
ATOM 1526 N N . SER A 1 192 ? -3.628 10.674 -11.011 1.00 85.38 192 SER A N 1
ATOM 1527 C CA . SER A 1 192 ? -3.982 12.074 -11.280 1.00 85.38 192 SER A CA 1
ATOM 1528 C C . SER A 1 192 ? -5.495 12.254 -11.416 1.00 85.38 192 SER A C 1
ATOM 1530 O O . SER A 1 192 ? -6.087 13.077 -10.720 1.00 85.38 192 SER A O 1
ATOM 1532 N N . ALA A 1 193 ? -6.152 11.399 -12.204 1.00 84.94 193 ALA A N 1
ATOM 1533 C CA . ALA A 1 193 ? -7.606 11.410 -12.358 1.00 84.94 193 ALA A CA 1
ATOM 1534 C C . ALA A 1 193 ? -8.349 11.108 -11.042 1.00 84.94 193 ALA A C 1
ATOM 1536 O O . ALA A 1 193 ? -9.472 11.569 -10.821 1.00 84.94 193 ALA A O 1
ATOM 1537 N N . ALA A 1 194 ? -7.756 10.302 -10.161 1.00 81.94 194 ALA A N 1
ATOM 1538 C CA . ALA A 1 194 ? -8.289 10.059 -8.829 1.00 81.94 194 ALA A CA 1
ATOM 1539 C C . ALA A 1 194 ? -8.202 11.327 -7.965 1.00 81.94 194 ALA A C 1
ATOM 1541 O O . ALA A 1 194 ? -9.181 11.710 -7.324 1.00 81.94 194 ALA A O 1
ATOM 1542 N N . VAL A 1 195 ? -7.078 12.038 -8.009 1.00 78.06 195 VAL A N 1
ATOM 1543 C CA . VAL A 1 195 ? -6.911 13.303 -7.291 1.00 78.06 195 VAL A CA 1
ATOM 1544 C C . VAL A 1 195 ? -7.837 14.407 -7.803 1.00 78.06 195 VAL A C 1
ATOM 1546 O O . VAL A 1 195 ? -8.422 15.132 -6.994 1.00 78.06 195 VAL A O 1
ATOM 1549 N N . GLU A 1 196 ? -8.040 14.515 -9.111 1.00 82.81 196 GLU A N 1
ATOM 1550 C CA . GLU A 1 196 ? -8.987 15.477 -9.685 1.00 82.81 196 GLU A CA 1
ATOM 1551 C C . GLU A 1 196 ? -10.392 15.314 -9.086 1.00 82.81 196 GLU A C 1
ATOM 1553 O O . GLU A 1 196 ? -11.038 16.298 -8.722 1.00 82.81 196 GLU A O 1
ATOM 1558 N N . LYS A 1 197 ? -10.834 14.069 -8.858 1.00 80.44 197 LYS A N 1
ATOM 1559 C CA . LYS A 1 197 ? -12.125 13.770 -8.208 1.00 80.44 197 LYS A CA 1
ATOM 1560 C C . LYS A 1 197 ? -12.202 14.210 -6.746 1.00 80.44 197 LYS A C 1
ATOM 1562 O O . LYS A 1 197 ? -13.303 14.364 -6.228 1.00 80.44 197 LYS A O 1
ATOM 1567 N N . LEU A 1 198 ? -11.065 14.431 -6.086 1.00 72.19 198 LEU A N 1
ATOM 1568 C CA . LEU A 1 198 ? -10.983 14.999 -4.732 1.00 72.19 198 LEU A CA 1
ATOM 1569 C C . LEU A 1 198 ? -10.912 16.533 -4.747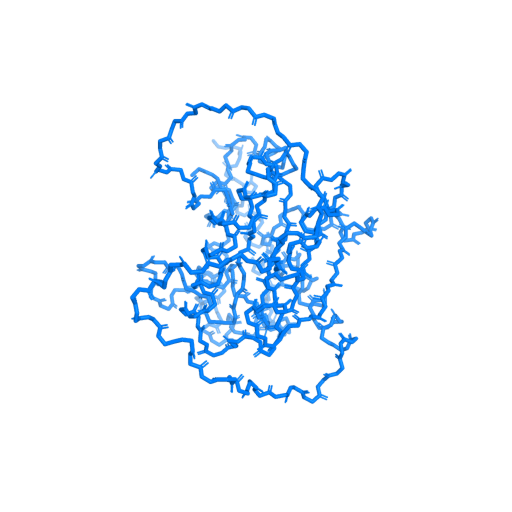 1.00 72.19 198 LEU A C 1
ATOM 1571 O O . LEU A 1 198 ? -10.601 17.152 -3.729 1.00 72.19 198 LEU A O 1
ATOM 1575 N N . GLY A 1 199 ? -11.172 17.161 -5.897 1.00 77.94 199 GLY A N 1
ATOM 1576 C CA . GLY A 1 199 ? -11.069 18.606 -6.064 1.00 77.94 199 GLY A CA 1
ATOM 1577 C C . GLY A 1 199 ? -9.621 19.087 -6.102 1.00 77.94 199 GLY A C 1
ATOM 1578 O O . GLY A 1 199 ? -9.333 20.168 -5.597 1.00 77.94 199 GLY A O 1
ATOM 1579 N N . ASN A 1 200 ? -8.707 18.276 -6.650 1.00 76.81 200 ASN A N 1
ATOM 1580 C CA . ASN A 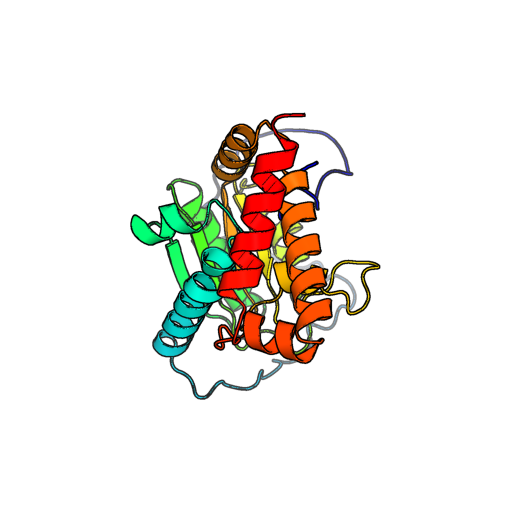1 200 ? -7.268 18.555 -6.743 1.00 76.81 200 ASN A CA 1
ATOM 1581 C C . ASN A 1 200 ? -6.542 18.727 -5.397 1.00 76.81 200 ASN A C 1
ATOM 1583 O O . ASN A 1 200 ? -5.364 19.079 -5.375 1.00 76.81 200 ASN A O 1
ATOM 1587 N N . ASP A 1 201 ? -7.199 18.435 -4.269 1.00 74.06 201 ASP A N 1
ATOM 1588 C CA . ASP A 1 201 ? -6.575 18.482 -2.952 1.00 74.06 201 ASP A CA 1
ATOM 1589 C C . ASP A 1 201 ? -6.656 17.143 -2.247 1.00 74.06 201 ASP A C 1
ATOM 1591 O O . ASP A 1 201 ? -7.569 16.767 -1.514 1.00 74.06 201 ASP A O 1
ATOM 1595 N N . SER A 1 202 ? -5.574 16.439 -2.443 1.00 72.38 202 SER A N 1
ATOM 1596 C CA . SER A 1 202 ? -5.445 15.068 -2.043 1.00 72.38 202 SER A CA 1
ATOM 1597 C C . SER A 1 202 ? -4.775 15.000 -0.647 1.00 72.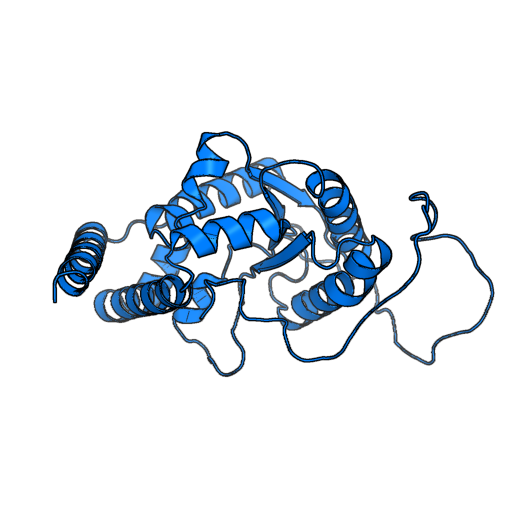38 202 SER A C 1
ATOM 1599 O O . SER A 1 202 ? -4.826 13.979 0.037 1.00 72.38 202 SER A O 1
ATOM 1601 N N . SER A 1 203 ? -4.319 16.147 -0.101 1.00 74.00 203 SER A N 1
ATOM 1602 C CA . SER A 1 203 ? -3.928 16.224 1.317 1.00 74.00 203 SER A CA 1
ATOM 1603 C C . SER A 1 203 ? -5.099 16.110 2.284 1.00 74.00 203 SER A C 1
ATOM 1605 O O . SER A 1 203 ? -4.886 15.750 3.439 1.00 74.00 203 SER A O 1
ATOM 1607 N N . LYS A 1 204 ? -6.333 16.301 1.806 1.00 75.38 204 LYS A N 1
ATOM 1608 C CA . LYS A 1 204 ? -7.541 16.008 2.583 1.00 75.38 204 LYS A CA 1
ATOM 1609 C C . LYS A 1 204 ? -7.606 14.541 2.986 1.00 75.38 204 LYS A C 1
ATOM 1611 O O . LYS A 1 204 ? -7.841 14.251 4.150 1.00 75.38 204 LYS A O 1
ATOM 1616 N N . VAL A 1 205 ? -7.332 13.619 2.059 1.00 78.25 205 VAL A N 1
ATOM 1617 C CA . VAL A 1 205 ? -7.324 12.175 2.353 1.00 78.25 205 VAL A CA 1
ATOM 1618 C C . VAL A 1 205 ? -6.203 11.830 3.328 1.00 78.25 205 VAL A C 1
ATOM 1620 O O . VAL A 1 205 ? -6.432 11.094 4.281 1.00 78.25 205 VAL A O 1
ATOM 1623 N N . TRP A 1 206 ? -5.014 12.409 3.143 1.00 78.25 206 TRP A N 1
ATOM 1624 C CA . TRP A 1 206 ? -3.899 12.225 4.073 1.00 78.25 206 TRP A CA 1
ATOM 1625 C C . TRP A 1 206 ? -4.243 12.697 5.493 1.00 78.25 206 TRP A C 1
ATOM 1627 O O . TRP A 1 206 ? -4.188 11.909 6.434 1.00 78.25 206 TRP A O 1
ATOM 1637 N N . GLY A 1 207 ? -4.680 13.951 5.650 1.00 80.94 207 GLY A N 1
ATOM 1638 C CA . GLY A 1 207 ? -5.042 14.511 6.954 1.00 80.94 207 GLY A CA 1
ATOM 1639 C C . GLY A 1 207 ? -6.197 13.758 7.618 1.00 80.94 207 GLY A C 1
ATOM 1640 O O . GLY A 1 207 ? -6.171 13.514 8.823 1.00 80.94 207 GLY A O 1
ATOM 1641 N N . ARG A 1 208 ? -7.177 13.312 6.824 1.00 86.06 208 ARG A N 1
ATOM 1642 C CA . ARG A 1 208 ? -8.274 12.447 7.272 1.00 86.06 208 ARG A CA 1
ATOM 1643 C C . ARG A 1 208 ? -7.768 11.116 7.825 1.00 86.06 208 ARG A C 1
ATOM 1645 O O . ARG A 1 208 ? -8.207 10.692 8.891 1.00 86.06 208 ARG A O 1
ATOM 1652 N N . ASN A 1 209 ? -6.842 10.468 7.120 1.00 88.06 209 ASN A N 1
ATOM 1653 C CA . ASN A 1 209 ? -6.278 9.186 7.530 1.00 88.06 209 ASN A CA 1
ATOM 1654 C C . ASN A 1 209 ? -5.468 9.310 8.820 1.00 88.06 209 ASN A C 1
ATOM 1656 O O . ASN A 1 209 ? -5.663 8.498 9.721 1.00 88.06 209 ASN A O 1
ATOM 1660 N N . ILE A 1 210 ? -4.627 10.344 8.935 1.00 86.81 210 ILE A N 1
ATOM 1661 C CA . ILE A 1 210 ? -3.899 10.636 10.177 1.00 86.81 210 ILE A CA 1
ATOM 1662 C C . ILE A 1 210 ? -4.889 10.829 11.322 1.00 86.81 210 ILE A C 1
ATOM 1664 O O . ILE A 1 210 ? -4.821 10.107 12.313 1.00 86.81 210 ILE A O 1
ATOM 1668 N N . LYS A 1 211 ? -5.862 11.735 11.162 1.00 89.19 211 LYS A N 1
ATOM 1669 C CA . LYS A 1 211 ? -6.852 12.031 12.204 1.00 89.19 211 LYS A CA 1
ATOM 1670 C C . LYS A 1 211 ? -7.616 10.779 12.631 1.00 89.19 211 LYS A C 1
ATOM 1672 O O . LYS A 1 211 ? -7.850 10.579 13.822 1.00 89.19 211 LYS A O 1
ATOM 1677 N N . LEU A 1 212 ? -8.002 9.925 11.682 1.00 89.75 212 LEU A N 1
ATOM 1678 C CA . LEU A 1 212 ? -8.655 8.652 11.975 1.00 89.75 212 LEU A CA 1
ATOM 1679 C C . LEU A 1 212 ? -7.754 7.745 12.824 1.00 89.75 212 LEU A C 1
ATOM 1681 O O . LEU A 1 212 ? -8.198 7.250 13.858 1.00 89.75 212 LEU A O 1
ATOM 1685 N N . LEU A 1 213 ? -6.501 7.545 12.413 1.00 90.12 213 LEU A N 1
ATOM 1686 C CA . LEU A 1 213 ? -5.555 6.661 13.097 1.00 90.12 213 LEU A CA 1
ATOM 1687 C C . LEU A 1 213 ? -5.189 7.183 14.494 1.00 90.12 213 LEU A C 1
ATOM 1689 O O . LEU A 1 213 ? -5.184 6.407 15.447 1.00 90.12 213 LEU A O 1
ATOM 1693 N N . GLU A 1 214 ? -4.995 8.491 14.651 1.00 90.56 214 GLU A N 1
ATOM 1694 C CA . GLU A 1 214 ? -4.809 9.141 15.954 1.00 90.56 214 GLU A CA 1
ATOM 1695 C C . GLU A 1 214 ? -6.048 9.005 16.850 1.00 90.56 214 GLU A C 1
ATOM 1697 O O . GLU A 1 214 ? -5.933 8.795 18.058 1.00 90.56 214 GLU A O 1
ATOM 1702 N N . THR A 1 215 ? -7.255 9.083 16.280 1.00 92.19 215 THR A N 1
ATOM 1703 C CA . THR A 1 215 ? -8.504 8.899 17.041 1.00 92.19 215 THR A CA 1
ATOM 1704 C C . THR A 1 215 ? -8.655 7.448 17.502 1.00 92.19 215 THR A C 1
ATOM 1706 O O . THR A 1 215 ? -9.033 7.207 18.651 1.00 92.19 215 THR A O 1
ATOM 1709 N N . ILE A 1 216 ? -8.310 6.481 16.644 1.00 91.50 216 ILE A N 1
ATOM 1710 C CA . ILE A 1 216 ? -8.241 5.060 17.010 1.00 91.50 216 ILE A CA 1
ATOM 1711 C C . ILE A 1 216 ? -7.217 4.866 18.133 1.00 91.50 216 ILE A C 1
ATOM 1713 O O . ILE A 1 216 ? -7.538 4.213 19.125 1.00 91.50 216 ILE A O 1
ATOM 1717 N N . GLU A 1 217 ? -6.030 5.474 18.033 1.00 92.31 217 GLU A N 1
ATOM 1718 C CA . GLU A 1 217 ? -5.022 5.415 19.097 1.00 92.31 217 GLU A CA 1
ATOM 1719 C C . GLU A 1 217 ? -5.550 5.959 20.416 1.00 92.31 217 GLU A C 1
ATOM 1721 O O . GLU A 1 217 ? -5.395 5.340 21.464 1.00 92.31 217 GLU A O 1
ATOM 1726 N N . LYS A 1 218 ? -6.189 7.125 20.375 1.00 92.56 218 LYS A N 1
ATOM 1727 C CA . LYS A 1 218 ? -6.682 7.793 21.572 1.00 92.56 218 LYS A CA 1
ATOM 1728 C C . LYS A 1 218 ? -7.780 6.986 22.263 1.00 92.56 218 LYS A C 1
ATOM 1730 O O . LYS A 1 218 ? -7.839 6.980 23.490 1.00 92.56 218 LYS A O 1
ATOM 1735 N N . ARG A 1 219 ? -8.654 6.325 21.495 1.00 92.56 219 ARG A N 1
ATOM 1736 C CA . ARG A 1 219 ? -9.800 5.569 22.028 1.00 92.56 219 ARG A CA 1
ATOM 1737 C C . ARG A 1 219 ? -9.433 4.146 22.450 1.00 92.56 219 ARG A C 1
ATOM 1739 O O . ARG A 1 219 ? -9.959 3.668 23.448 1.00 92.56 219 ARG A O 1
ATOM 1746 N N . PHE A 1 220 ? -8.540 3.483 21.717 1.00 92.81 220 PHE A N 1
ATOM 1747 C CA . PHE A 1 220 ? -8.235 2.055 21.888 1.00 92.81 220 PHE A CA 1
ATOM 1748 C C . PHE A 1 220 ? -6.767 1.766 22.248 1.00 92.81 220 PHE A C 1
ATOM 1750 O O . PHE A 1 220 ? -6.367 0.608 22.375 1.00 92.81 220 PHE A O 1
ATOM 1757 N N . GLY A 1 221 ? -5.949 2.804 22.410 1.00 92.81 221 GLY A N 1
ATOM 1758 C CA . GLY A 1 221 ? -4.511 2.700 22.635 1.00 92.81 221 GLY A CA 1
ATOM 1759 C C . GLY A 1 221 ? -3.729 2.276 21.388 1.00 92.81 221 GLY A C 1
ATOM 1760 O O . GLY A 1 221 ? -4.284 1.927 20.342 1.00 92.81 221 GLY A O 1
ATOM 1761 N N . ARG A 1 222 ? -2.397 2.234 21.522 1.00 90.19 222 ARG A N 1
ATOM 1762 C CA . ARG A 1 222 ? -1.495 1.739 20.467 1.00 90.19 222 ARG A CA 1
ATOM 1763 C C . ARG A 1 222 ? -1.812 0.295 20.070 1.00 90.19 222 ARG A C 1
ATOM 1765 O O . ARG A 1 222 ? -1.657 -0.070 18.906 1.00 90.19 222 ARG A O 1
ATOM 1772 N N . ASP A 1 223 ? -2.264 -0.521 21.021 1.00 91.31 223 ASP A N 1
ATOM 1773 C CA . ASP A 1 223 ? -2.687 -1.891 20.737 1.00 91.31 223 ASP A CA 1
ATOM 1774 C C . ASP A 1 223 ? -3.920 -1.939 19.832 1.00 91.31 223 ASP A C 1
ATOM 1776 O O . ASP A 1 223 ? -3.937 -2.693 18.862 1.00 91.31 223 ASP A O 1
ATOM 1780 N N . GLY A 1 224 ? -4.885 -1.046 20.065 1.00 91.00 224 GLY A N 1
ATOM 1781 C CA . GLY A 1 224 ? -6.034 -0.853 19.191 1.00 91.00 224 GLY A CA 1
ATOM 1782 C C . GLY A 1 224 ? -5.636 -0.591 17.743 1.00 91.00 224 GLY A C 1
ATOM 1783 O O . GLY A 1 224 ? -6.127 -1.285 16.858 1.00 91.00 224 GLY A O 1
ATOM 1784 N N . ILE A 1 225 ? -4.687 0.318 17.478 1.00 89.38 225 ILE A N 1
ATOM 1785 C CA . ILE A 1 225 ? -4.198 0.523 16.101 1.00 89.38 225 ILE A CA 1
ATOM 1786 C C . ILE A 1 225 ? -3.593 -0.761 15.531 1.00 89.38 225 ILE A C 1
ATOM 1788 O O . ILE A 1 225 ? -3.887 -1.117 14.394 1.00 89.38 225 ILE A O 1
ATOM 1792 N N . ARG A 1 226 ? -2.759 -1.478 16.296 1.00 89.62 226 ARG A N 1
ATOM 1793 C CA . ARG A 1 226 ? -2.134 -2.719 15.808 1.00 89.62 226 ARG A CA 1
ATOM 1794 C C . ARG A 1 226 ? -3.175 -3.772 15.440 1.00 89.62 226 ARG A C 1
ATOM 1796 O O . ARG A 1 226 ? -3.019 -4.438 14.423 1.00 89.62 226 ARG A O 1
ATOM 1803 N N . ARG A 1 227 ? -4.233 -3.902 16.239 1.00 90.25 227 ARG A N 1
ATOM 1804 C CA . ARG A 1 227 ? -5.351 -4.817 15.983 1.00 90.25 227 ARG A CA 1
ATOM 1805 C C . ARG A 1 227 ? -6.181 -4.373 14.777 1.00 90.25 227 ARG A C 1
ATOM 1807 O O . ARG A 1 227 ? -6.404 -5.180 13.879 1.00 90.25 227 ARG A O 1
ATOM 1814 N N . ALA A 1 228 ? -6.533 -3.087 14.691 1.00 88.38 228 ALA A N 1
ATOM 1815 C CA . ALA A 1 228 ? -7.192 -2.503 13.517 1.00 88.38 228 ALA A CA 1
ATOM 1816 C C . ALA A 1 228 ? -6.396 -2.772 12.234 1.00 88.38 228 ALA A C 1
ATOM 1818 O O . ALA A 1 228 ? -6.940 -3.229 11.234 1.00 88.38 228 ALA A O 1
ATOM 1819 N N . TRP A 1 229 ? -5.084 -2.546 12.279 1.00 89.38 229 TRP A N 1
ATOM 1820 C CA . TRP A 1 229 ? -4.180 -2.765 11.157 1.00 89.38 229 TRP A CA 1
ATOM 1821 C C . TRP A 1 229 ? -4.012 -4.244 10.781 1.00 89.38 229 TRP A C 1
ATOM 1823 O O . TRP A 1 229 ? -3.798 -4.552 9.613 1.00 89.38 229 TRP A O 1
ATOM 1833 N N . LYS A 1 230 ? -4.167 -5.177 11.725 1.00 86.75 230 LYS A N 1
ATOM 1834 C CA . LYS A 1 230 ? -4.272 -6.617 11.427 1.00 86.75 230 LYS A CA 1
ATOM 1835 C C . LYS A 1 230 ? -5.639 -7.014 10.857 1.00 86.75 230 LYS A C 1
ATOM 1837 O O . LYS A 1 230 ? -5.848 -8.175 10.520 1.00 86.75 230 LYS A O 1
ATOM 1842 N N . GLY A 1 231 ? -6.580 -6.073 10.755 1.00 83.25 231 GLY A N 1
ATOM 1843 C CA . GLY A 1 231 ? -7.959 -6.343 10.360 1.00 83.25 231 GLY A CA 1
ATOM 1844 C C . GLY A 1 231 ? -8.756 -7.095 11.427 1.00 83.25 231 GLY A C 1
ATOM 1845 O O . GLY A 1 231 ? -9.765 -7.719 11.094 1.00 83.25 231 GLY A O 1
ATOM 1846 N N . GLU A 1 232 ? -8.308 -7.065 12.686 1.00 87.38 232 GLU A N 1
ATOM 1847 C CA . GLU A 1 232 ? -9.023 -7.662 13.810 1.00 87.38 232 GLU A CA 1
ATOM 1848 C C . GLU A 1 232 ? -10.225 -6.792 14.216 1.00 87.38 232 GLU A C 1
ATOM 1850 O O . GLU A 1 232 ? -10.148 -5.559 14.179 1.00 87.38 232 GLU A O 1
ATOM 1855 N N . PRO A 1 233 ? -11.337 -7.403 14.658 1.00 82.31 233 PRO A N 1
ATOM 1856 C CA . PRO A 1 233 ? -12.492 -6.652 15.120 1.00 82.31 233 PRO A CA 1
ATOM 1857 C C . PRO A 1 233 ? -12.158 -5.848 16.383 1.00 82.31 233 PRO A C 1
ATOM 1859 O O . PRO A 1 233 ? -11.624 -6.371 17.366 1.00 82.31 233 PRO A O 1
ATOM 1862 N N . LEU A 1 234 ? -12.535 -4.571 16.361 1.00 87.44 234 LEU A N 1
ATOM 1863 C CA . LEU A 1 234 ? -12.488 -3.664 17.501 1.00 87.44 234 LEU A CA 1
ATOM 1864 C C . LEU A 1 234 ? -13.914 -3.288 17.902 1.00 87.44 234 LEU A C 1
ATOM 1866 O O . LEU A 1 234 ? -14.671 -2.737 17.103 1.00 87.44 234 LEU A O 1
ATOM 1870 N N . GLU A 1 235 ? -14.287 -3.580 19.143 1.00 88.69 235 GLU A N 1
ATOM 1871 C CA . GLU A 1 235 ? -15.592 -3.195 19.679 1.00 88.69 235 GLU A CA 1
ATOM 1872 C C . GLU A 1 235 ? -15.729 -1.661 19.696 1.00 88.69 235 GLU A C 1
ATOM 1874 O O . GLU A 1 235 ? -14.808 -0.953 20.097 1.00 88.69 235 GLU A O 1
ATOM 1879 N N . GLY A 1 236 ? -16.850 -1.130 19.197 1.00 85.88 236 GLY A N 1
ATOM 1880 C CA . GLY A 1 236 ? -17.081 0.319 19.086 1.00 85.88 236 GLY A CA 1
ATOM 1881 C C . GLY A 1 236 ? -16.402 1.012 17.893 1.00 85.88 236 GLY A C 1
ATOM 1882 O O . GLY A 1 236 ? -16.530 2.226 17.733 1.00 85.88 236 GLY A O 1
ATOM 1883 N N . ILE A 1 237 ? -15.706 0.282 17.011 1.00 87.31 237 ILE A N 1
ATOM 1884 C CA . ILE A 1 237 ? -15.038 0.894 15.848 1.00 87.31 237 ILE A CA 1
ATOM 1885 C C . ILE A 1 237 ? -16.018 1.465 14.822 1.00 87.31 237 ILE A C 1
ATOM 1887 O O . ILE A 1 237 ? -15.747 2.497 14.212 1.00 87.31 237 ILE A O 1
ATOM 1891 N N . SER A 1 238 ? -17.176 0.824 14.645 1.00 84.56 238 SER A N 1
ATOM 1892 C CA . SER A 1 238 ? -18.218 1.292 13.728 1.00 84.56 238 SER A CA 1
ATOM 1893 C C . SER A 1 238 ? -18.818 2.624 14.180 1.00 84.56 238 SER A C 1
ATOM 1895 O O . SER A 1 238 ? -19.098 3.476 13.342 1.00 84.56 238 SER A O 1
ATOM 1897 N N . GLU A 1 239 ? -18.966 2.826 15.491 1.00 87.56 239 GLU A N 1
ATOM 1898 C CA . GLU A 1 239 ? -19.415 4.097 16.071 1.00 87.56 239 GLU A CA 1
ATOM 1899 C C . GLU A 1 239 ? -18.396 5.200 15.790 1.00 87.56 239 GLU A C 1
ATOM 1901 O O . GLU A 1 239 ? -18.756 6.224 15.216 1.00 87.56 239 GLU A O 1
ATOM 1906 N N . LEU A 1 240 ? -17.111 4.945 16.068 1.00 86.75 240 LEU A N 1
ATOM 1907 C CA . LEU A 1 240 ? -16.029 5.889 15.774 1.00 86.75 240 LEU A CA 1
ATOM 1908 C C . LEU A 1 240 ? -15.971 6.242 14.282 1.00 86.75 240 LEU A C 1
ATOM 1910 O O . LEU A 1 240 ? -15.829 7.408 13.924 1.00 86.75 240 LEU A O 1
ATOM 1914 N N . LEU A 1 241 ? -16.104 5.258 13.390 1.00 85.06 241 LEU A N 1
ATOM 1915 C CA . LEU A 1 241 ? -16.107 5.513 11.949 1.00 85.06 241 LEU A CA 1
ATOM 1916 C C . LEU A 1 241 ? -17.299 6.368 11.509 1.00 85.06 241 LEU A C 1
ATOM 1918 O O . LEU A 1 241 ? -17.150 7.200 10.614 1.00 85.06 241 LEU A O 1
ATOM 1922 N N . ASN A 1 242 ? -18.461 6.196 12.137 1.00 83.88 242 ASN A N 1
ATOM 1923 C CA . ASN A 1 242 ? -19.623 7.042 11.885 1.00 83.88 242 ASN A CA 1
ATOM 1924 C C . ASN A 1 242 ? -19.419 8.461 12.435 1.00 83.88 242 ASN A C 1
ATOM 1926 O O . ASN A 1 242 ? -19.730 9.417 11.732 1.00 83.88 242 ASN A O 1
ATOM 1930 N N . GLU A 1 243 ? -18.849 8.617 13.632 1.00 83.19 243 GLU A N 1
ATOM 1931 C CA . GLU A 1 243 ? -18.493 9.922 14.211 1.00 83.19 243 GLU A CA 1
ATOM 1932 C C . GLU A 1 243 ? -17.536 10.698 13.291 1.00 83.19 243 GLU A C 1
ATOM 1934 O O . GLU A 1 243 ? -17.766 11.872 12.994 1.00 83.19 243 GLU A O 1
ATOM 1939 N N . VAL A 1 244 ? -16.495 10.029 12.782 1.00 78.69 244 VAL A N 1
ATOM 1940 C CA . VAL A 1 244 ? -15.522 10.630 11.859 1.00 78.69 244 VAL A CA 1
ATOM 1941 C C . VAL A 1 244 ? -16.205 11.053 10.554 1.00 78.69 244 VAL A C 1
ATOM 1943 O O . VAL A 1 244 ? -16.073 12.213 10.165 1.00 78.69 244 VAL A O 1
ATOM 1946 N N . LYS A 1 245 ? -17.022 10.186 9.938 1.00 75.56 245 LYS A N 1
ATOM 1947 C CA . LYS A 1 245 ? -17.789 10.516 8.719 1.00 75.56 245 LYS A CA 1
ATOM 1948 C C . LYS A 1 245 ? -18.761 11.684 8.918 1.00 75.56 245 LYS A C 1
ATOM 1950 O O . LYS A 1 245 ? -18.864 12.557 8.063 1.00 75.56 245 LYS A O 1
ATOM 1955 N N . LEU A 1 246 ? -19.478 11.720 10.041 1.00 61.38 246 LEU A N 1
ATOM 1956 C CA . LEU A 1 246 ? -20.396 12.816 10.366 1.00 61.38 246 LEU A CA 1
ATOM 1957 C C . LEU A 1 246 ? -19.641 14.135 10.569 1.00 61.38 246 LEU A C 1
ATOM 1959 O O . LEU A 1 246 ? -20.105 15.183 10.127 1.00 61.38 246 LEU A O 1
ATOM 1963 N N . SER A 1 247 ? -18.456 14.087 11.187 1.00 62.38 247 SER A N 1
ATOM 1964 C CA . SER A 1 247 ? -17.603 15.268 11.343 1.00 62.38 247 SER A CA 1
ATOM 1965 C C . SER A 1 247 ? -17.073 15.808 10.011 1.00 62.38 247 SER A C 1
ATOM 1967 O O . SER A 1 247 ? -16.854 17.008 9.899 1.00 62.38 247 SER A O 1
ATOM 1969 N N . GLU A 1 248 ? -16.902 14.953 8.999 1.00 62.72 248 GLU A N 1
ATOM 1970 C CA . GLU A 1 248 ? -16.458 15.346 7.656 1.00 62.72 248 GLU A CA 1
ATOM 1971 C C . GLU A 1 248 ? -17.570 16.064 6.874 1.00 62.72 248 GLU A C 1
ATOM 1973 O O . GLU A 1 248 ? -17.314 17.103 6.270 1.00 62.72 248 GLU A O 1
ATOM 1978 N N . ASN A 1 249 ? -18.811 15.572 6.949 1.00 58.09 249 ASN A N 1
ATOM 1979 C CA . ASN A 1 249 ? -19.954 16.170 6.244 1.00 58.09 249 ASN A CA 1
ATOM 1980 C C . ASN A 1 249 ? -20.365 17.544 6.805 1.00 58.09 249 ASN A C 1
ATOM 1982 O O . ASN A 1 249 ? -20.870 18.387 6.070 1.00 58.09 249 ASN A O 1
ATOM 1986 N N . ASN A 1 250 ? -20.130 17.791 8.095 1.00 45.72 250 ASN A N 1
ATOM 1987 C CA . ASN A 1 250 ? -20.480 19.061 8.739 1.00 45.72 250 ASN A CA 1
ATOM 1988 C C . ASN A 1 250 ? -19.466 20.192 8.473 1.00 45.72 250 ASN A C 1
ATOM 1990 O O . ASN A 1 250 ? -19.750 21.342 8.789 1.00 45.72 250 ASN A O 1
ATOM 1994 N N . VAL A 1 251 ? -18.287 19.889 7.917 1.00 49.94 251 VAL A N 1
ATOM 1995 C CA . VAL A 1 251 ? -17.258 20.893 7.571 1.00 49.94 251 VAL A CA 1
ATOM 1996 C C . VAL A 1 251 ? -17.426 21.400 6.129 1.00 49.94 251 VAL A C 1
ATOM 1998 O O . VAL A 1 251 ? -16.876 22.437 5.780 1.00 49.94 251 VAL A O 1
ATOM 2001 N N . SER A 1 252 ? -18.207 20.711 5.291 1.00 42.97 252 SER A N 1
ATOM 2002 C CA . SER A 1 252 ? -18.486 21.112 3.902 1.00 42.97 252 SER A CA 1
ATOM 2003 C C . SER A 1 252 ? -19.652 22.096 3.719 1.00 42.97 252 SER A C 1
ATOM 2005 O O . SER A 1 252 ? -19.838 22.570 2.602 1.00 42.97 252 SER A O 1
ATOM 2007 N N . ASP A 1 253 ? -20.401 22.411 4.781 1.00 35.19 253 ASP A N 1
ATOM 2008 C CA . ASP A 1 253 ? -21.583 23.301 4.765 1.00 35.19 253 ASP A CA 1
ATOM 2009 C C . ASP A 1 253 ? -21.360 24.636 5.520 1.00 35.19 253 ASP A C 1
ATOM 20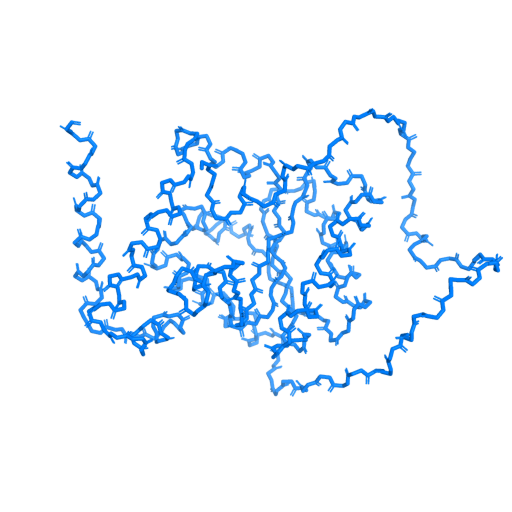11 O O . ASP A 1 253 ? -22.316 25.366 5.791 1.00 35.19 253 ASP A O 1
ATOM 2015 N N . GLY A 1 254 ? -20.109 24.953 5.887 1.00 30.81 254 GLY A N 1
ATOM 2016 C CA . GLY A 1 254 ? -19.728 26.138 6.673 1.00 30.81 254 GLY A CA 1
ATOM 2017 C C . GLY A 1 254 ? -18.822 27.113 5.936 1.00 30.81 254 GLY A C 1
ATOM 2018 O O . GLY A 1 254 ? -17.869 26.642 5.276 1.00 30.81 254 GLY A O 1
#

Foldseek 3Di:
DAAPFGPDDDDDDDDDDDDDDDDPPPVDDDDDDDDDPDDDPDDDPQFDDDPDDPVRVVVLQVLLCVLFCVVLVLDVPSPVCVVVVQEAEAEWDQDLCTQLVVVLVVLVVPLPDDHKYKYFDQRHCQPNVVVLVVSQCCCVVPSCVVSVCVLFKDWRWAHQPADDPPQPPALLSLSRHGNTTITMIDTNVVSCVSCVVVVVDNVVSSVLSSVLSVVLCVVPNPVSSVCSSSSHDDPCSVVSSVVSVVVVVVVVVD

Radius of gyration: 19.71 Å; chains: 1; bounding box: 57×48×52 Å

Sequence (254 aa):
MLSLLTCFYCAATRPPTSTTCITVSRVFGRGRNRAPASGRFTARRQYRLLSKTDQEIEDESLQWIKNVVIGYNLCPFAEKPRKEGNLSIVVRGDDDELVAGTVAYHLVGQSTRKGTTVVVAPEYCPDDFEEYLNLLRYMEDQVVDELDLRGIMQIAPFHPLFKFDGSGEGADNFTNRSPYPFFHLLREDEVSAAVEKLGNDSSKVWGRNIKLLETIEKRFGRDGIRRAWKGEPLEGISELLNEVKLSENNVSDG

Organism: Thalassiosira oceanica (NCBI:txid159749)

InterPro domains:
  IPR009858 Protein of unknown function DUF1415 [PF07209] (57-219)

Secondary structure (DSSP, 8-state):
---TTTTS---S-----------GGGTT------PPS-------------SS-HHHHHHHHHHHIIIIIITTTS-TTSHHHHHTT-EEEEE--SSHHHHHHHHHHHHHHHTTSSSEEEEE-SSSSTT-HHHHHHHHHHIIIIIHHHTT-TTTEEEEEE-TT---TT-TT-GGGGGT--SS-EEEEEEHHHHHHHHHHTTT-THHHHHHHHHHHHHHHHHHHHHHHHHHHTT---TTHHHHHHHHHHHHHTTTT-

pLDDT: mean 76.86, std 23.37, range [22.03, 97.0]